Protein AF-J0LBW7-F1 (afdb_monomer_lite)

Radius of gyration: 55.44 Å; chains: 1; bounding box: 80×35×159 Å

Structure (mmCIF, N/CA/C/O backbone):
data_AF-J0LBW7-F1
#
_entry.id   AF-J0LBW7-F1
#
loop_
_atom_site.group_PDB
_atom_site.id
_atom_site.type_symbol
_atom_site.label_atom_id
_atom_site.label_alt_id
_atom_site.label_comp_id
_atom_site.label_asym_id
_atom_site.label_entity_id
_atom_site.label_seq_id
_atom_site.pdbx_PDB_ins_code
_atom_site.Cartn_x
_atom_site.Cartn_y
_atom_site.Cartn_z
_atom_site.occupancy
_atom_site.B_iso_or_equiv
_atom_site.auth_seq_id
_atom_site.auth_comp_id
_atom_site.auth_asym_id
_atom_site.auth_atom_id
_atom_site.pdbx_PDB_model_num
ATOM 1 N N . MET A 1 1 ? -15.135 -12.174 10.306 1.00 42.66 1 MET A N 1
ATOM 2 C CA . MET A 1 1 ? -14.456 -12.608 11.544 1.00 42.66 1 MET A CA 1
ATOM 3 C C . MET A 1 1 ? -14.187 -11.413 12.451 1.00 42.66 1 MET A C 1
ATOM 5 O O . MET A 1 1 ? -13.116 -10.846 12.417 1.00 42.66 1 MET A O 1
ATOM 9 N N . SER A 1 2 ? -15.126 -10.961 13.267 1.00 44.44 2 SER A N 1
ATOM 10 C CA . SER A 1 2 ? -16.541 -11.313 13.355 1.00 44.44 2 SER A CA 1
ATOM 11 C C . SER A 1 2 ? -17.147 -10.494 14.480 1.00 44.44 2 SER A C 1
ATOM 13 O O . SER A 1 2 ? -16.615 -10.490 15.581 1.00 44.44 2 SER A O 1
ATOM 15 N N . LYS A 1 3 ? -18.326 -9.946 14.218 1.00 46.59 3 LYS A N 1
ATOM 16 C CA . LYS A 1 3 ? -19.382 -9.618 15.182 1.00 46.59 3 LYS A CA 1
ATOM 17 C C . LYS A 1 3 ? -19.409 -10.552 16.412 1.00 46.59 3 LYS A C 1
ATOM 19 O O . LYS A 1 3 ? -19.459 -10.082 17.530 1.00 46.59 3 LYS A O 1
ATOM 24 N N . SER A 1 4 ? -19.141 -11.846 16.211 1.00 42.50 4 SER A N 1
ATOM 25 C CA . SER A 1 4 ? -18.936 -12.849 17.269 1.00 42.50 4 SER A CA 1
ATOM 26 C C . SER A 1 4 ? -17.836 -12.544 18.308 1.00 42.50 4 SER A C 1
ATOM 28 O O . SER A 1 4 ? -17.996 -12.956 19.452 1.00 42.50 4 SER A O 1
ATOM 30 N N . VAL A 1 5 ? -16.751 -11.837 17.974 1.00 41.19 5 VAL A N 1
ATOM 31 C CA . VAL A 1 5 ? -15.714 -11.421 18.941 1.00 41.19 5 VAL A CA 1
ATOM 32 C C . VAL A 1 5 ? -16.216 -10.240 19.772 1.00 41.19 5 VAL A C 1
ATOM 34 O O . VAL A 1 5 ? -16.041 -10.241 20.985 1.00 41.19 5 VAL A O 1
ATOM 37 N N . ALA A 1 6 ? -16.902 -9.279 19.145 1.00 46.19 6 ALA A N 1
ATOM 38 C CA . ALA A 1 6 ? -17.518 -8.148 19.839 1.00 46.19 6 ALA A CA 1
ATOM 39 C C . ALA A 1 6 ? -18.650 -8.609 20.775 1.00 46.19 6 ALA A C 1
ATOM 41 O O . ALA A 1 6 ? -18.641 -8.264 21.952 1.00 46.19 6 ALA A O 1
ATOM 42 N N . ASP A 1 7 ? -19.529 -9.495 20.299 1.00 52.03 7 ASP A N 1
ATOM 43 C CA . ASP A 1 7 ? -20.612 -10.089 21.093 1.00 52.03 7 ASP A CA 1
ATOM 44 C C . ASP A 1 7 ? -20.056 -10.926 22.262 1.00 52.03 7 ASP A C 1
ATOM 46 O O . ASP A 1 7 ? -20.625 -10.954 23.355 1.00 52.03 7 ASP A O 1
ATOM 50 N N . SER A 1 8 ? -18.914 -11.597 22.061 1.00 45.47 8 SER A N 1
ATOM 51 C CA . SER A 1 8 ? -18.244 -12.364 23.121 1.00 45.47 8 SER A CA 1
ATOM 52 C C . SER A 1 8 ? -17.610 -11.459 24.174 1.00 45.47 8 SER A C 1
ATOM 54 O O . SER A 1 8 ? -17.690 -11.773 25.359 1.00 45.47 8 SER A O 1
ATOM 56 N N . LEU A 1 9 ? -17.019 -10.333 23.769 1.00 45.56 9 LEU A N 1
ATOM 57 C CA . LEU A 1 9 ? -16.437 -9.350 24.685 1.00 45.56 9 LEU A CA 1
ATOM 58 C C . LEU A 1 9 ? -17.515 -8.595 25.473 1.00 45.56 9 LEU A C 1
ATOM 60 O O . LEU A 1 9 ? -17.355 -8.390 26.674 1.00 45.56 9 LEU A O 1
ATOM 64 N N . GLU A 1 10 ? -18.638 -8.253 24.842 1.00 55.56 10 GLU A N 1
ATOM 65 C CA . GLU A 1 10 ? -19.780 -7.618 25.510 1.00 55.56 10 GLU A CA 1
ATOM 66 C C . GLU A 1 10 ? -20.427 -8.568 26.526 1.00 55.56 10 GLU A C 1
ATOM 68 O O . GLU A 1 10 ? -20.671 -8.201 27.679 1.00 55.56 10 GLU A O 1
ATOM 73 N N . LYS A 1 11 ? -20.595 -9.840 26.149 1.00 59.62 11 LYS A N 1
ATOM 74 C CA . LYS A 1 11 ? -21.078 -10.886 27.055 1.00 59.62 11 LYS A CA 1
ATOM 75 C C . LYS A 1 11 ? -20.105 -11.150 28.206 1.00 59.62 11 LYS A C 1
ATOM 77 O O . LYS A 1 11 ? -20.539 -11.363 29.335 1.00 59.62 11 LYS A O 1
ATOM 82 N N . PHE A 1 12 ? -18.799 -11.117 27.946 1.00 45.22 12 PHE A N 1
ATOM 83 C CA . PHE A 1 12 ? -17.768 -11.294 28.969 1.00 45.22 12 PHE A CA 1
ATOM 84 C C . PHE A 1 12 ? -17.735 -10.123 29.960 1.00 45.22 12 PHE A C 1
ATOM 86 O O . PHE A 1 12 ? -17.705 -10.347 31.168 1.00 45.22 12 PHE A O 1
ATOM 93 N N . SER A 1 13 ? -17.836 -8.887 29.466 1.00 50.09 13 SER A N 1
ATOM 94 C CA . SER A 1 13 ? -17.912 -7.677 30.293 1.00 50.09 13 SER A CA 1
ATOM 95 C C . SER A 1 13 ? -19.144 -7.682 31.205 1.00 50.09 13 SER A C 1
ATOM 97 O O . SER A 1 13 ? -19.029 -7.488 32.418 1.00 50.09 13 SER A O 1
ATOM 99 N N . LYS A 1 14 ? -20.315 -8.023 30.650 1.00 66.81 14 LYS A N 1
ATOM 100 C CA . LYS A 1 14 ? -21.562 -8.154 31.415 1.00 66.81 14 LYS A CA 1
ATOM 101 C C . LYS A 1 14 ? -21.455 -9.216 32.513 1.00 66.81 14 LYS A C 1
ATOM 103 O O . LYS A 1 14 ? -21.818 -8.962 33.656 1.00 66.81 14 LYS A O 1
ATOM 108 N N . ASN A 1 15 ? -20.852 -10.364 32.203 1.00 55.69 15 ASN A N 1
ATOM 109 C CA . ASN A 1 15 ? -20.654 -11.436 33.178 1.00 55.69 15 ASN A CA 1
ATOM 110 C C . ASN A 1 15 ? -19.721 -11.040 34.335 1.00 55.69 15 ASN A C 1
ATOM 112 O O . ASN A 1 15 ? -19.946 -11.474 35.466 1.00 55.69 15 ASN A O 1
ATOM 116 N N . ILE A 1 16 ? -18.684 -10.236 34.078 1.00 54.78 16 ILE A N 1
ATOM 117 C CA . ILE A 1 16 ? -17.785 -9.739 35.132 1.00 54.78 16 ILE A CA 1
ATOM 118 C C . ILE A 1 16 ? -18.521 -8.748 36.039 1.00 54.78 16 ILE A C 1
ATOM 120 O O . ILE A 1 16 ? -18.426 -8.859 37.261 1.00 54.78 16 ILE A O 1
ATOM 124 N N . SER A 1 17 ? -19.290 -7.822 35.462 1.00 54.97 17 SER A N 1
ATOM 125 C CA . SER A 1 17 ? -20.080 -6.848 36.227 1.00 54.97 17 SER A CA 1
ATOM 126 C C . SER A 1 17 ? -21.119 -7.534 37.122 1.00 54.97 17 SER A C 1
ATOM 128 O O . SER A 1 17 ? -21.155 -7.296 38.331 1.00 54.97 17 SER A O 1
ATOM 130 N N . ASP A 1 18 ? -21.871 -8.484 36.563 1.00 61.22 18 ASP A N 1
ATOM 131 C CA . ASP A 1 18 ? -22.879 -9.251 37.300 1.00 61.22 18 ASP A CA 1
ATOM 132 C C . ASP A 1 18 ? -22.255 -10.097 38.424 1.00 61.22 18 ASP A C 1
ATOM 134 O O . ASP A 1 18 ? -22.850 -10.264 39.493 1.00 61.22 18 ASP A O 1
ATOM 138 N N . SER A 1 19 ? -21.046 -10.627 38.206 1.00 51.00 19 SER A N 1
ATOM 139 C CA . SER A 1 19 ? -20.328 -11.431 39.203 1.00 51.00 19 SER A CA 1
ATOM 140 C C . SER A 1 19 ? -19.790 -10.583 40.354 1.00 51.00 19 SER A C 1
ATOM 142 O O . SER A 1 19 ? -19.913 -10.986 41.511 1.00 51.00 19 SER A O 1
ATOM 144 N N . ASN A 1 20 ? -19.250 -9.397 40.066 1.00 48.16 20 ASN A N 1
ATOM 145 C CA . ASN A 1 20 ? -18.734 -8.490 41.092 1.00 48.16 20 ASN A CA 1
ATOM 146 C C . ASN A 1 20 ? -19.859 -7.915 41.963 1.00 48.16 20 ASN A C 1
ATOM 148 O O . ASN A 1 20 ? -19.729 -7.897 43.187 1.00 48.16 20 ASN A O 1
ATOM 152 N N . ASN A 1 21 ? -20.991 -7.540 41.359 1.00 57.47 21 ASN A N 1
ATOM 153 C CA . ASN A 1 21 ? -22.161 -7.062 42.101 1.00 57.47 21 ASN A CA 1
ATOM 154 C C . ASN A 1 21 ? -22.746 -8.156 43.005 1.00 57.47 21 ASN A C 1
ATOM 156 O O . ASN A 1 21 ? -23.036 -7.906 44.174 1.00 57.47 21 ASN A O 1
ATOM 160 N N . LYS A 1 22 ? -22.832 -9.400 42.513 1.00 61.09 22 LYS A N 1
ATOM 161 C CA . LYS A 1 22 ? -23.237 -10.547 43.341 1.00 61.09 22 LYS A CA 1
ATOM 162 C C . LYS A 1 22 ? -22.271 -10.809 44.493 1.00 61.09 22 LYS A C 1
ATOM 164 O O . LYS A 1 22 ? -22.721 -11.158 45.580 1.00 61.09 22 LYS A O 1
ATOM 169 N N . LEU A 1 23 ? -20.962 -10.660 44.282 1.00 51.97 23 LEU A N 1
ATOM 170 C CA . LEU A 1 23 ? -19.965 -10.885 45.329 1.00 51.97 23 LEU A CA 1
ATOM 171 C C . LEU A 1 23 ? -20.086 -9.846 46.455 1.00 51.97 23 LEU A C 1
ATOM 173 O O . LEU A 1 23 ? -20.119 -10.231 47.622 1.00 51.97 23 LEU A O 1
ATOM 177 N N . ALA A 1 24 ? -20.219 -8.561 46.114 1.00 53.09 24 ALA A N 1
ATOM 178 C CA . ALA A 1 24 ? -20.406 -7.486 47.089 1.00 53.09 24 ALA A CA 1
ATOM 179 C C . ALA A 1 24 ? -21.694 -7.681 47.909 1.00 53.09 24 ALA A C 1
ATOM 181 O O . ALA A 1 24 ? -21.655 -7.676 49.139 1.00 53.09 24 ALA A O 1
ATOM 182 N N . GLN A 1 25 ? -22.805 -7.985 47.231 1.00 58.97 25 GLN A N 1
ATOM 183 C CA . GLN A 1 25 ? -24.100 -8.217 47.872 1.00 58.97 25 GLN A CA 1
ATOM 184 C C . GLN A 1 25 ? -24.100 -9.477 48.759 1.00 58.97 25 GLN A C 1
ATOM 186 O O . GLN A 1 25 ? -24.752 -9.518 49.802 1.00 58.97 25 GLN A O 1
ATOM 191 N N . ASN A 1 26 ? -23.343 -10.514 48.387 1.00 56.22 26 ASN A N 1
ATOM 192 C CA . ASN A 1 26 ? -23.190 -11.723 49.200 1.00 56.22 26 ASN A CA 1
ATOM 193 C C . ASN A 1 26 ? -22.360 -11.485 50.470 1.00 56.22 26 ASN A C 1
ATOM 195 O O . ASN A 1 26 ? -22.708 -12.025 51.521 1.00 56.22 26 ASN A O 1
ATOM 199 N N . ILE A 1 27 ? -21.292 -10.684 50.395 1.00 56.41 27 ILE A N 1
ATOM 200 C CA . ILE A 1 27 ? -20.468 -10.322 51.561 1.00 56.41 27 ILE A CA 1
ATOM 201 C C . ILE A 1 27 ? -21.295 -9.490 52.553 1.00 56.41 27 ILE A C 1
ATOM 203 O O . ILE A 1 27 ? -21.297 -9.773 53.751 1.00 56.41 27 ILE A O 1
ATOM 207 N N . GLU A 1 28 ? -22.059 -8.522 52.052 1.00 59.09 28 GLU A N 1
ATOM 208 C CA . GLU A 1 28 ? -22.912 -7.647 52.860 1.00 59.09 28 GLU A CA 1
ATOM 209 C C . GLU A 1 28 ? -24.037 -8.418 53.573 1.00 59.09 28 GLU A C 1
ATOM 211 O O . GLU A 1 28 ? -24.188 -8.333 54.796 1.00 59.09 28 GLU A O 1
ATOM 216 N N . ASN A 1 29 ? -24.753 -9.277 52.840 1.00 62.53 29 ASN A N 1
ATOM 217 C CA . ASN A 1 29 ? -25.795 -10.139 53.402 1.00 62.53 29 ASN A CA 1
ATOM 218 C C . ASN A 1 29 ? -25.253 -11.133 54.442 1.00 62.53 29 ASN A C 1
ATOM 220 O O . ASN A 1 29 ? -25.961 -11.504 55.381 1.00 62.53 29 ASN A O 1
ATOM 224 N N . SER A 1 30 ? -24.008 -11.590 54.278 1.00 57.88 30 SER A N 1
ATOM 225 C CA . SER A 1 30 ? -23.370 -12.503 55.228 1.00 57.88 30 SER A CA 1
ATOM 226 C C . SER A 1 30 ? -23.026 -11.805 56.548 1.00 57.88 30 SER A C 1
ATOM 228 O O . SER A 1 30 ? -23.235 -12.389 57.611 1.00 57.88 30 SER A O 1
ATOM 230 N N . ASN A 1 31 ? -22.553 -10.556 56.505 1.00 62.53 31 ASN A N 1
ATOM 231 C CA . ASN A 1 31 ? -22.209 -9.788 57.706 1.00 62.53 31 ASN A CA 1
ATOM 232 C C . ASN A 1 31 ? -23.450 -9.379 58.516 1.00 62.53 31 ASN A C 1
ATOM 234 O O . ASN A 1 31 ? -23.441 -9.492 59.741 1.00 62.53 31 ASN A O 1
ATOM 238 N N . SER A 1 32 ? -24.539 -8.988 57.846 1.00 63.12 32 SER A N 1
ATOM 239 C CA . SER A 1 32 ? -25.816 -8.668 58.504 1.00 63.12 32 SER A CA 1
ATOM 240 C C . SER A 1 32 ? -26.394 -9.876 59.258 1.00 63.12 32 SER A C 1
ATOM 242 O O . SER A 1 32 ? -26.736 -9.765 60.436 1.00 63.12 32 SER A O 1
ATOM 244 N N . LYS A 1 33 ? -26.392 -11.066 58.641 1.00 67.88 33 LYS A N 1
ATOM 245 C CA . LYS A 1 33 ? -26.861 -12.303 59.292 1.00 67.88 33 LYS A CA 1
ATOM 246 C C . LYS A 1 33 ? -26.016 -12.711 60.501 1.00 67.88 33 LYS A C 1
ATOM 248 O O . LYS A 1 33 ? -26.557 -13.222 61.481 1.00 67.88 33 LYS A O 1
ATOM 253 N N . LEU A 1 34 ? -24.697 -12.505 60.442 1.00 66.38 34 LEU A N 1
ATOM 254 C CA . LEU A 1 34 ? -23.802 -12.781 61.571 1.00 66.38 34 LEU A CA 1
ATOM 255 C C . LEU A 1 34 ? -24.088 -11.850 62.759 1.00 66.38 34 LEU A C 1
ATOM 257 O O . LEU A 1 34 ? -24.128 -12.321 63.894 1.00 66.38 34 LEU A O 1
ATOM 261 N N . LEU A 1 35 ? -24.341 -10.563 62.503 1.00 62.91 35 LEU A N 1
ATOM 262 C CA . LEU A 1 35 ? -24.710 -9.576 63.525 1.00 62.91 35 LEU A CA 1
ATOM 263 C C . LEU A 1 35 ? -26.057 -9.895 64.186 1.00 62.91 35 LEU A C 1
ATOM 265 O O . LEU A 1 35 ? -26.144 -9.902 65.413 1.00 62.91 35 LEU A O 1
ATOM 269 N N . GLU A 1 36 ? -27.082 -10.236 63.400 1.00 64.94 36 GLU A N 1
ATOM 270 C CA . GLU A 1 36 ? -28.389 -10.645 63.935 1.00 64.94 36 GLU A CA 1
ATOM 271 C C . GLU A 1 36 ? -28.279 -11.904 64.809 1.00 64.94 36 GLU A C 1
ATOM 273 O O . GLU A 1 36 ? -28.841 -11.963 65.905 1.00 64.94 36 GLU A O 1
ATOM 278 N N . SER A 1 37 ? -27.490 -12.892 64.371 1.00 68.12 37 SER A N 1
ATOM 279 C CA . SER A 1 37 ? -27.219 -14.106 65.148 1.00 68.12 37 SER A CA 1
ATOM 280 C C . SER A 1 37 ? -26.475 -13.816 66.456 1.00 68.12 37 SER A C 1
ATOM 282 O O . SER A 1 37 ? -26.726 -14.480 67.469 1.00 68.12 37 SER A O 1
ATOM 284 N N . LEU A 1 38 ? -25.552 -12.849 66.454 1.00 67.00 38 LEU A N 1
ATOM 285 C CA . LEU A 1 38 ? -24.803 -12.450 67.645 1.00 67.00 38 LEU A CA 1
ATOM 286 C C . LEU A 1 38 ? -25.721 -11.747 68.654 1.00 67.00 38 LEU A C 1
ATOM 288 O O . LEU A 1 38 ? -25.702 -12.084 69.835 1.00 67.00 38 LEU A O 1
ATOM 292 N N . LEU A 1 39 ? -26.568 -10.829 68.183 1.00 62.97 39 LEU A N 1
ATOM 293 C CA . LEU A 1 39 ? -27.507 -10.063 69.007 1.00 62.97 39 LEU A CA 1
ATOM 294 C C . LEU A 1 39 ? -28.561 -10.978 69.642 1.00 62.97 39 LEU A C 1
ATOM 296 O O . LEU A 1 39 ? -28.833 -10.886 70.839 1.00 62.97 39 LEU A O 1
ATOM 300 N N . PHE A 1 40 ? -29.075 -11.941 68.874 1.00 67.69 40 PHE A N 1
ATOM 301 C CA . PHE A 1 40 ? -29.935 -12.997 69.402 1.00 67.69 40 PHE A CA 1
ATOM 302 C C . PHE A 1 40 ? -29.250 -13.789 70.527 1.00 67.69 40 PHE A C 1
ATOM 304 O O . PHE A 1 40 ? -29.851 -14.030 71.574 1.00 67.69 40 PHE A O 1
ATOM 311 N N . SER A 1 41 ? -27.976 -14.147 70.344 1.00 60.47 41 SER A N 1
ATOM 312 C CA . SER A 1 41 ? -27.202 -14.887 71.350 1.00 60.47 41 SER A CA 1
ATOM 313 C C . SER A 1 41 ? -26.928 -14.055 72.610 1.00 60.47 41 SER A C 1
ATOM 315 O O . SER A 1 41 ? -27.004 -14.585 73.718 1.00 60.47 41 SER A O 1
ATOM 317 N N . ILE A 1 42 ? -26.658 -12.754 72.463 1.00 61.59 42 ILE A N 1
ATOM 318 C CA . ILE A 1 42 ? -26.436 -11.827 73.584 1.00 61.59 42 ILE A CA 1
ATOM 319 C C . ILE A 1 42 ? -27.723 -11.636 74.394 1.00 61.59 42 ILE A C 1
ATOM 321 O O . ILE A 1 42 ? -27.692 -11.782 75.613 1.00 61.59 42 ILE A O 1
ATOM 325 N N . ASN A 1 43 ? -28.867 -11.426 73.738 1.00 64.00 43 ASN A N 1
ATOM 326 C CA . ASN A 1 43 ? -30.160 -11.297 74.421 1.00 64.00 43 ASN A CA 1
ATOM 327 C C . ASN A 1 43 ? -30.574 -12.594 75.135 1.00 64.00 43 ASN A C 1
ATOM 329 O O . ASN A 1 43 ? -31.093 -12.565 76.255 1.00 64.00 43 ASN A O 1
ATOM 333 N N . ALA A 1 44 ? -30.308 -13.751 74.523 1.00 63.59 44 ALA A N 1
ATOM 334 C CA . ALA A 1 44 ? -30.508 -15.046 75.172 1.00 63.59 44 ALA A CA 1
ATOM 335 C C . ALA A 1 44 ? -29.620 -15.206 76.423 1.00 63.59 44 ALA A C 1
ATOM 337 O O . ALA A 1 44 ? -30.044 -15.787 77.420 1.00 63.59 44 ALA A O 1
ATOM 338 N N . PHE A 1 45 ? -28.402 -14.660 76.405 1.00 59.66 45 PHE A N 1
ATOM 339 C CA . PHE A 1 45 ? -27.511 -14.671 77.563 1.00 59.66 45 PHE A CA 1
ATOM 340 C C . PHE A 1 45 ? -27.961 -13.696 78.664 1.00 59.66 45 PHE A C 1
ATOM 342 O O . PHE A 1 45 ? -27.954 -14.063 79.839 1.00 59.66 45 PHE A O 1
ATOM 349 N N . ALA A 1 46 ? -28.411 -12.490 78.302 1.00 59.31 46 ALA A N 1
ATOM 350 C CA . ALA A 1 46 ? -28.928 -11.490 79.240 1.00 59.31 46 ALA A CA 1
ATOM 351 C C . ALA A 1 46 ? -30.173 -11.996 79.993 1.00 59.31 46 ALA A C 1
ATOM 353 O O . ALA A 1 46 ? -30.207 -11.979 81.222 1.00 59.31 46 ALA A O 1
ATOM 354 N N . THR A 1 47 ? -31.143 -12.563 79.270 1.00 65.50 47 THR A N 1
ATOM 355 C CA . THR A 1 47 ? -32.341 -13.188 79.869 1.00 65.50 47 THR A CA 1
ATOM 356 C C . THR A 1 47 ? -31.992 -14.368 80.780 1.00 65.50 47 THR A C 1
ATOM 358 O O . THR A 1 47 ? -32.598 -14.554 81.838 1.00 65.50 47 THR A O 1
ATOM 361 N N . HIS A 1 48 ? -30.976 -15.160 80.421 1.00 62.47 48 HIS A N 1
ATOM 362 C CA . HIS A 1 48 ? -30.497 -16.230 81.290 1.00 62.47 48 HIS A CA 1
ATOM 363 C C . HIS A 1 48 ? -29.884 -15.693 82.591 1.00 62.47 48 HIS A C 1
ATOM 365 O O . HIS A 1 48 ? -30.094 -16.278 83.653 1.00 62.47 48 HIS A O 1
ATOM 371 N N . LEU A 1 49 ? -29.172 -14.566 82.535 1.00 59.78 49 LEU A N 1
ATOM 372 C CA . LEU A 1 49 ? -28.597 -13.926 83.716 1.00 59.78 49 LEU A CA 1
ATOM 373 C C . LEU A 1 49 ? -29.640 -13.299 84.636 1.00 59.78 49 LEU A C 1
ATOM 375 O O . LEU A 1 49 ? -29.491 -13.421 85.847 1.00 59.78 49 LEU A O 1
ATOM 379 N N . GLU A 1 50 ? -30.703 -12.698 84.102 1.00 63.53 50 GLU A N 1
ATOM 380 C CA . GLU A 1 50 ? -31.843 -12.246 84.914 1.00 63.53 50 GLU A CA 1
ATOM 381 C C . GLU A 1 50 ? -32.491 -13.423 85.656 1.00 63.53 50 GLU A C 1
ATOM 383 O O . GLU A 1 50 ? -32.749 -13.344 86.856 1.00 63.53 50 GLU A O 1
ATOM 388 N N . SER A 1 51 ? -32.653 -14.565 84.978 1.00 67.12 51 SER A N 1
ATOM 389 C CA . SER A 1 51 ? -33.147 -15.793 85.611 1.00 67.12 51 SER A CA 1
ATOM 390 C C . SER A 1 51 ? -32.204 -16.322 86.699 1.00 67.12 51 SER A C 1
ATOM 392 O O . SER A 1 51 ? -32.662 -16.851 87.715 1.00 67.12 51 SER A O 1
ATOM 394 N N . ILE A 1 52 ? -30.887 -16.209 86.508 1.00 58.59 52 ILE A N 1
ATOM 395 C CA . ILE A 1 52 ? -29.903 -16.581 87.533 1.00 58.59 52 ILE A CA 1
ATOM 396 C C . ILE A 1 52 ? -29.973 -15.615 88.720 1.00 58.59 52 ILE A C 1
ATOM 398 O O . ILE A 1 52 ? -29.941 -16.077 89.857 1.00 58.59 52 ILE A O 1
ATOM 402 N N . ASP A 1 53 ? -30.114 -14.312 88.481 1.00 60.00 53 ASP A N 1
ATOM 403 C CA . ASP A 1 53 ? -30.245 -13.287 89.522 1.00 60.00 53 ASP A CA 1
ATOM 404 C C . ASP A 1 53 ? -31.458 -13.550 90.422 1.00 60.00 53 ASP A C 1
ATOM 406 O O . ASP A 1 53 ? -31.343 -13.557 91.649 1.00 60.00 53 ASP A O 1
ATOM 410 N N . GLU A 1 54 ? -32.602 -13.875 89.816 1.00 67.81 54 GLU A N 1
ATOM 411 C CA . GLU A 1 54 ? -33.825 -14.229 90.536 1.00 67.81 54 GLU A CA 1
ATOM 412 C C . GLU A 1 54 ? -33.628 -15.486 91.397 1.00 67.81 54 GLU A C 1
ATOM 414 O O . GLU A 1 54 ? -33.947 -15.482 92.589 1.00 67.81 54 GLU A O 1
ATOM 419 N N . LYS A 1 55 ? -32.996 -16.529 90.838 1.00 64.38 55 LYS A N 1
ATOM 420 C CA . LYS A 1 55 ? -32.679 -17.774 91.561 1.00 64.38 55 LYS A CA 1
ATOM 421 C C . LYS A 1 55 ? -31.673 -17.571 92.689 1.00 64.38 55 LYS A C 1
ATOM 423 O O . LYS A 1 55 ? -31.818 -18.183 93.744 1.00 64.38 55 LYS A O 1
ATOM 428 N N . VAL A 1 56 ? -30.657 -16.729 92.498 1.00 61.22 56 VAL A N 1
ATOM 429 C CA . VAL A 1 56 ? -29.685 -16.377 93.546 1.00 61.22 56 VAL A CA 1
ATOM 430 C C . VAL A 1 56 ? -30.382 -15.602 94.662 1.00 61.22 56 VAL A C 1
ATOM 432 O O . VAL A 1 56 ? -30.145 -15.883 95.836 1.00 61.22 56 VAL A O 1
ATOM 435 N N . SER A 1 57 ? -31.288 -14.686 94.317 1.00 64.75 57 SER A N 1
ATOM 436 C CA . SER A 1 57 ? -32.085 -13.925 95.282 1.00 64.75 57 SER A CA 1
ATOM 437 C C . SER A 1 57 ? -33.029 -14.829 96.086 1.00 64.75 57 SER A C 1
ATOM 439 O O . SER A 1 57 ? -33.146 -14.697 97.307 1.00 64.75 57 SER A O 1
ATOM 441 N N . GLU A 1 58 ? -33.669 -15.799 95.432 1.00 67.69 58 GLU A N 1
ATOM 442 C CA . GLU A 1 58 ? -34.524 -16.796 96.080 1.00 67.69 58 GLU A CA 1
ATOM 443 C C . GLU A 1 58 ? -33.716 -17.745 96.975 1.00 67.69 58 GLU A C 1
ATOM 445 O O . GLU A 1 58 ? -34.076 -17.963 98.134 1.00 67.69 58 GLU A O 1
ATOM 450 N N . PHE A 1 59 ? -32.566 -18.225 96.497 1.00 61.69 59 PHE A N 1
ATOM 451 C CA . PHE A 1 59 ? -31.648 -19.037 97.290 1.00 61.69 59 PHE A CA 1
ATOM 452 C C . PHE A 1 59 ? -31.123 -18.273 98.512 1.00 61.69 59 PHE A C 1
ATOM 454 O O . PHE A 1 59 ? -31.103 -18.822 99.611 1.00 61.69 59 PHE A O 1
ATOM 461 N N . ALA A 1 60 ? -30.773 -16.991 98.371 1.00 62.88 60 ALA A N 1
ATOM 462 C CA . ALA A 1 60 ? -30.355 -16.144 99.487 1.00 62.88 60 ALA A CA 1
ATOM 463 C C . ALA A 1 60 ? -31.464 -16.000 100.542 1.00 62.88 60 ALA A C 1
ATOM 465 O O . ALA A 1 60 ? -31.197 -16.134 101.738 1.00 62.88 60 ALA A O 1
ATOM 466 N N . LYS A 1 61 ? -32.722 -15.812 100.117 1.00 71.00 61 LYS A N 1
ATOM 467 C CA . LYS A 1 61 ? -33.886 -15.806 101.023 1.00 71.00 61 LYS A CA 1
ATOM 468 C C . LYS A 1 61 ? -34.057 -17.151 101.729 1.00 71.00 61 LYS A C 1
ATOM 470 O O . LYS A 1 61 ? -34.261 -17.171 102.941 1.00 71.00 61 LYS A O 1
ATOM 475 N N . MET A 1 62 ? -33.932 -18.265 101.004 1.00 70.19 62 MET A N 1
ATOM 476 C CA . MET A 1 62 ? -34.014 -19.612 101.580 1.00 70.19 62 MET A CA 1
ATOM 477 C C . MET A 1 62 ? -32.913 -19.862 102.615 1.00 70.19 62 MET A C 1
ATOM 479 O O . MET A 1 62 ? -33.193 -20.394 103.687 1.00 70.19 62 MET A O 1
ATOM 483 N N . VAL A 1 63 ? -31.673 -19.467 102.319 1.00 64.19 63 VAL A N 1
ATOM 484 C CA . VAL A 1 63 ? -30.528 -19.612 103.227 1.00 64.19 63 VAL A CA 1
ATOM 485 C C . VAL A 1 63 ? -30.713 -18.748 104.474 1.00 64.19 63 VAL A C 1
ATOM 487 O O . VAL A 1 63 ? -30.534 -19.260 105.578 1.00 64.19 63 VAL A O 1
ATOM 490 N N . MET A 1 64 ? -31.141 -17.487 104.328 1.00 66.56 64 MET A N 1
ATOM 491 C CA . MET A 1 64 ? -31.441 -16.612 105.469 1.00 66.56 64 MET A CA 1
ATOM 492 C C . MET A 1 64 ? -32.565 -17.179 106.340 1.00 66.56 64 MET A C 1
ATOM 494 O O . MET A 1 64 ? -32.415 -17.260 107.558 1.00 66.56 64 MET A O 1
ATOM 498 N N . GLN A 1 65 ? -33.653 -17.655 105.730 1.00 69.25 65 GLN A N 1
ATOM 499 C CA . GLN A 1 65 ? -34.750 -18.280 106.466 1.00 69.25 65 GLN A CA 1
ATOM 500 C C . GLN A 1 65 ? -34.278 -19.533 107.215 1.00 69.25 65 GLN A C 1
ATOM 502 O O . GLN A 1 65 ? -34.591 -19.717 108.389 1.00 69.25 65 GLN A O 1
ATOM 507 N N . LYS A 1 66 ? -33.456 -20.370 106.573 1.00 68.69 66 LYS A N 1
ATOM 508 C CA . LYS A 1 66 ? -32.925 -21.586 107.195 1.00 68.69 66 LYS A CA 1
ATOM 509 C C . LYS A 1 66 ? -31.942 -21.290 108.332 1.00 68.69 66 LYS A C 1
ATOM 511 O O . LYS A 1 66 ? -31.919 -22.034 109.311 1.00 68.69 66 LYS A O 1
ATOM 516 N N . ALA A 1 67 ? -31.152 -20.221 108.223 1.00 63.34 67 ALA A N 1
ATOM 517 C CA . ALA A 1 67 ? -30.247 -19.760 109.275 1.00 63.34 67 ALA A CA 1
ATOM 518 C C . ALA A 1 67 ? -31.015 -19.324 110.533 1.00 63.34 67 ALA A C 1
ATOM 520 O O . ALA A 1 67 ? -30.648 -19.715 111.645 1.00 63.34 67 ALA A O 1
ATOM 521 N N . ILE A 1 68 ? -32.118 -18.588 110.334 1.00 67.75 68 ILE A N 1
ATOM 522 C CA . ILE A 1 68 ? -33.058 -18.182 111.388 1.00 67.75 68 ILE A CA 1
ATOM 523 C C . ILE A 1 68 ? -33.673 -19.420 112.054 1.00 67.75 68 ILE A C 1
ATOM 525 O O . ILE A 1 68 ? -33.625 -19.546 113.280 1.00 67.75 68 ILE A O 1
ATOM 529 N N . ASP A 1 69 ? -34.184 -20.365 111.258 1.00 67.69 69 ASP A N 1
ATOM 530 C CA . ASP A 1 69 ? -34.826 -21.590 111.757 1.00 67.69 69 ASP A CA 1
ATOM 531 C C . ASP A 1 69 ? -33.869 -22.454 112.600 1.00 67.69 69 ASP A C 1
ATOM 533 O O . ASP A 1 69 ? -34.277 -23.079 113.580 1.00 67.69 69 ASP A O 1
ATOM 537 N N . LEU A 1 70 ? -32.581 -22.481 112.237 1.00 69.69 70 LEU A N 1
ATOM 538 C CA . LEU A 1 70 ? -31.536 -23.239 112.930 1.00 69.69 70 LEU A CA 1
ATOM 539 C C . LEU A 1 70 ? -30.868 -22.460 114.082 1.00 69.69 70 LEU A C 1
ATOM 541 O O . LEU A 1 70 ? -29.961 -22.998 114.719 1.00 69.69 70 LEU A O 1
ATOM 545 N N . LYS A 1 71 ? -31.312 -21.224 114.377 1.00 66.69 71 LYS A N 1
ATOM 546 C CA . LYS A 1 71 ? -30.740 -20.316 115.396 1.00 66.69 71 LYS A CA 1
ATOM 547 C C . LYS A 1 71 ? -29.221 -20.177 115.296 1.00 66.69 71 LYS A C 1
ATOM 549 O O . LYS A 1 71 ? -28.524 -20.137 116.316 1.00 66.69 71 LYS A O 1
ATOM 554 N N . ILE A 1 72 ? -28.684 -20.175 114.080 1.00 64.00 72 ILE A N 1
ATOM 555 C CA . ILE A 1 72 ? -27.236 -20.205 113.936 1.00 64.00 72 ILE A CA 1
ATOM 556 C C . ILE A 1 72 ? -26.669 -18.840 114.320 1.00 64.00 72 ILE A C 1
ATOM 558 O O . ILE A 1 72 ? -27.160 -17.808 113.877 1.00 64.00 72 ILE A O 1
ATOM 562 N N . ASN A 1 73 ? -25.655 -18.841 115.187 1.00 63.72 73 ASN A N 1
ATOM 563 C CA . ASN A 1 73 ? -24.986 -17.621 115.611 1.00 63.72 73 ASN A CA 1
ATOM 564 C C . ASN A 1 73 ? -24.290 -16.985 114.400 1.00 63.72 73 ASN A C 1
ATOM 566 O O . ASN A 1 73 ? -23.344 -17.565 113.863 1.00 63.72 73 ASN A O 1
ATOM 570 N N . GLU A 1 74 ? -24.738 -15.791 114.011 1.00 61.12 74 GLU A N 1
ATOM 571 C CA . GLU A 1 74 ? -24.195 -14.991 112.902 1.00 61.12 74 GLU A CA 1
ATOM 572 C C . GLU A 1 74 ? -22.679 -14.751 113.033 1.00 61.12 74 GLU A C 1
ATOM 574 O O . GLU A 1 74 ? -21.996 -14.520 112.041 1.00 61.12 74 GLU A O 1
ATOM 579 N N . ASN A 1 75 ? -22.121 -14.893 114.241 1.00 58.22 75 ASN A N 1
ATOM 580 C CA . ASN A 1 75 ? -20.690 -14.762 114.524 1.00 58.22 75 ASN A CA 1
ATOM 581 C C . ASN A 1 75 ? -19.873 -16.057 114.319 1.00 58.22 75 ASN A C 1
ATOM 583 O O . ASN A 1 75 ? -18.694 -16.101 114.666 1.00 58.22 75 ASN A O 1
ATOM 587 N N . SER A 1 76 ? -20.472 -17.132 113.796 1.00 70.31 76 SER A N 1
ATOM 588 C CA . SER A 1 76 ? -19.746 -18.353 113.427 1.00 70.31 76 SER A CA 1
ATOM 589 C C . SER A 1 76 ? -18.854 -18.111 112.205 1.00 70.31 76 SER A C 1
ATOM 591 O O . SER A 1 76 ? -19.320 -17.641 111.169 1.00 70.31 76 SER A O 1
ATOM 593 N N . GLU A 1 77 ? -17.585 -18.512 112.293 1.00 70.69 77 GLU A N 1
ATOM 594 C CA . GLU A 1 77 ? -16.594 -18.387 111.212 1.00 70.69 77 GLU A CA 1
ATOM 595 C C . GLU A 1 77 ? -17.068 -19.020 109.886 1.00 70.69 77 GLU A C 1
ATOM 597 O O . GLU A 1 77 ? -16.825 -18.481 108.808 1.00 70.69 77 GLU A O 1
ATOM 602 N N . TYR A 1 78 ? -17.829 -20.118 109.955 1.00 67.75 78 TYR A N 1
ATOM 603 C CA . TYR A 1 78 ? -18.391 -20.791 108.779 1.00 67.75 78 TYR A CA 1
ATOM 604 C C . TYR A 1 78 ? -19.510 -19.978 108.106 1.00 67.75 78 TYR A C 1
ATOM 606 O O . TYR A 1 78 ? -19.578 -19.921 106.879 1.00 67.75 78 TYR A O 1
ATOM 614 N N . TRP A 1 79 ? -20.351 -19.302 108.895 1.00 68.06 79 TRP A N 1
ATOM 615 C CA . TRP A 1 79 ? -21.399 -18.416 108.377 1.00 68.06 79 TRP A CA 1
ATOM 616 C C . TRP A 1 79 ? -20.836 -17.149 107.764 1.00 68.06 79 TRP A C 1
ATOM 618 O O . TRP A 1 79 ? -21.255 -16.769 106.676 1.00 68.06 79 TRP A O 1
ATOM 628 N N . GLN A 1 80 ? -19.835 -16.552 108.405 1.00 69.44 80 GLN A N 1
ATOM 629 C CA . GLN A 1 80 ? -19.125 -15.396 107.860 1.00 69.44 80 GLN A CA 1
ATOM 630 C C . GLN A 1 80 ? -18.439 -15.736 106.529 1.00 69.44 80 GLN A C 1
ATOM 632 O O . GLN A 1 80 ? -18.503 -14.953 105.581 1.00 69.44 80 GLN A O 1
ATOM 637 N N . LYS A 1 81 ? -17.861 -16.941 106.408 1.00 74.88 81 LYS A N 1
ATOM 638 C CA . LYS A 1 81 ? -17.265 -17.411 105.153 1.00 74.88 81 LYS A CA 1
ATOM 639 C C . LYS A 1 81 ? -18.304 -17.557 104.038 1.00 74.88 81 LYS A C 1
ATOM 641 O O . LYS A 1 81 ? -18.118 -16.952 102.984 1.00 74.88 81 LYS A O 1
ATOM 646 N N . ILE A 1 82 ? -19.398 -18.288 104.281 1.00 68.56 82 ILE A N 1
ATOM 647 C CA . ILE A 1 82 ? -20.490 -18.459 103.304 1.00 68.56 82 ILE A CA 1
ATOM 648 C C . ILE A 1 82 ? -21.061 -17.101 102.893 1.00 68.56 82 ILE A C 1
ATOM 650 O O . ILE A 1 82 ? -21.230 -16.846 101.705 1.00 68.56 82 ILE A O 1
ATOM 654 N N . PHE A 1 83 ? -21.312 -16.212 103.854 1.00 67.94 83 PHE A N 1
ATOM 655 C CA . PHE A 1 83 ? -21.864 -14.894 103.570 1.00 67.94 83 PHE A CA 1
ATOM 656 C C . PHE A 1 83 ? -20.908 -14.049 102.717 1.00 67.94 83 PHE A C 1
ATOM 658 O O . PHE A 1 83 ? -21.332 -13.479 101.717 1.00 67.94 83 PHE A O 1
ATOM 665 N N . SER A 1 84 ? -19.604 -14.046 103.021 1.00 71.31 84 SER A N 1
ATOM 666 C CA . SER A 1 84 ? -18.612 -13.331 102.204 1.00 71.31 84 SER A CA 1
ATOM 667 C C . SER A 1 84 ? -18.439 -13.923 100.798 1.00 71.31 84 SER A C 1
ATOM 669 O O . SER A 1 84 ? -18.240 -13.180 99.838 1.00 71.31 84 SER 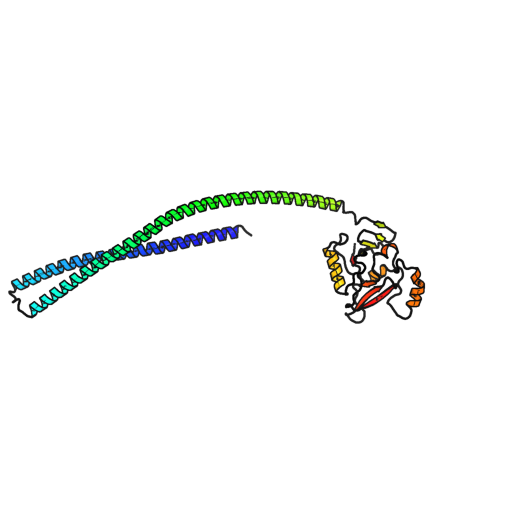A O 1
ATOM 671 N N . GLU A 1 85 ? -18.542 -15.249 100.643 1.00 69.94 85 GLU A N 1
ATOM 672 C CA . GLU A 1 85 ? -18.526 -15.903 99.331 1.00 69.94 85 GLU A CA 1
ATOM 673 C C . GLU A 1 85 ? -19.781 -15.532 98.531 1.00 69.94 85 GLU A C 1
ATOM 675 O O . GLU A 1 85 ? -19.671 -15.201 97.352 1.00 69.94 85 GLU A O 1
ATOM 680 N N . MET A 1 86 ? -20.953 -15.483 99.173 1.00 64.50 86 MET A N 1
ATOM 681 C CA . MET A 1 86 ? -22.196 -15.019 98.548 1.00 64.50 86 MET A CA 1
ATOM 682 C C . MET A 1 86 ? -22.126 -13.538 98.152 1.00 64.50 86 MET A C 1
ATOM 684 O O . MET A 1 86 ? -22.525 -13.194 97.042 1.00 64.50 86 MET A O 1
ATOM 688 N N . GLU A 1 87 ? -21.571 -12.665 98.998 1.00 65.75 87 GLU A N 1
ATOM 689 C CA . GLU A 1 87 ? -21.352 -11.253 98.659 1.00 65.75 87 GLU A CA 1
ATOM 690 C C . GLU A 1 87 ? -20.364 -11.079 97.500 1.00 65.75 87 GLU A C 1
ATOM 692 O O . GLU A 1 87 ? -20.572 -10.229 96.633 1.00 65.75 87 GLU A O 1
ATOM 697 N N . ASN A 1 88 ? -19.294 -11.878 97.455 1.00 69.12 88 ASN A N 1
ATOM 698 C CA . ASN A 1 88 ? -18.337 -11.854 96.351 1.00 69.12 88 ASN A CA 1
ATOM 699 C C . ASN A 1 88 ? -18.971 -12.336 95.043 1.00 69.12 88 ASN A C 1
ATOM 701 O O . ASN A 1 88 ? -18.775 -11.702 94.007 1.00 69.12 88 ASN A O 1
ATOM 705 N N . ILE A 1 89 ? -19.770 -13.405 95.089 1.00 64.06 89 ILE A N 1
ATOM 706 C CA . ILE A 1 89 ? -20.526 -13.897 93.932 1.00 64.06 89 ILE A CA 1
ATOM 707 C C . ILE A 1 89 ? -21.514 -12.826 93.454 1.00 64.06 89 ILE A C 1
ATOM 709 O O . ILE A 1 89 ? -21.552 -12.527 92.263 1.00 64.06 89 ILE A O 1
ATOM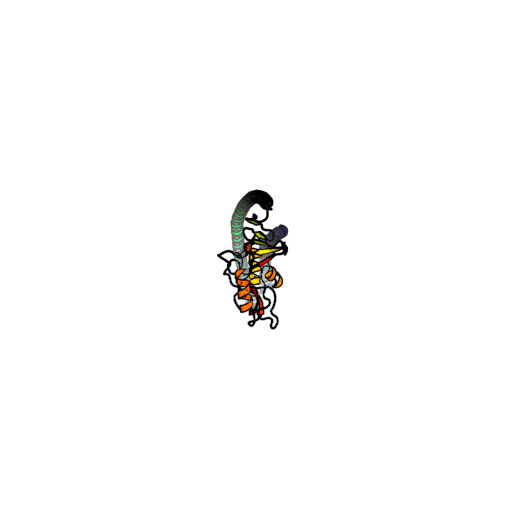 713 N N . ALA A 1 90 ? -22.253 -12.185 94.362 1.00 60.78 90 ALA A N 1
ATOM 714 C CA . ALA A 1 90 ? -23.174 -11.102 94.020 1.00 60.78 90 ALA A CA 1
ATOM 715 C C . ALA A 1 90 ? -22.454 -9.902 93.378 1.00 60.78 90 ALA A C 1
ATOM 717 O O . ALA A 1 90 ? -22.924 -9.360 92.377 1.00 60.78 90 ALA A O 1
ATOM 718 N N . LYS A 1 91 ? -21.278 -9.516 93.896 1.00 68.62 91 LYS A N 1
ATOM 719 C CA . LYS A 1 91 ? -20.437 -8.465 93.297 1.00 68.62 91 LYS A CA 1
ATOM 720 C C . LYS A 1 91 ? -19.951 -8.837 91.900 1.00 68.62 91 LYS A C 1
ATOM 722 O O . LYS A 1 91 ? -19.951 -7.977 91.020 1.00 68.62 91 LYS A O 1
ATOM 727 N N . GLU A 1 92 ? -19.546 -10.088 91.686 1.00 63.19 92 GLU A N 1
ATOM 728 C CA . GLU A 1 92 ? -19.116 -10.555 90.367 1.00 63.19 92 GLU A CA 1
ATOM 729 C C . GLU A 1 92 ? -20.289 -10.552 89.380 1.00 63.19 92 GLU A C 1
ATOM 731 O O . GLU A 1 92 ? -20.142 -10.038 88.274 1.00 63.19 92 GLU A O 1
ATOM 736 N N . PHE A 1 93 ? -21.480 -11.003 89.787 1.00 61.56 93 PHE A N 1
ATOM 737 C CA . PHE A 1 93 ? -22.690 -10.913 88.960 1.00 61.56 93 PHE A CA 1
ATOM 738 C C . PHE A 1 93 ? -23.026 -9.474 88.569 1.00 61.56 93 PHE A C 1
ATOM 740 O O . PHE A 1 93 ? -23.270 -9.194 87.396 1.00 61.56 93 PHE A O 1
ATOM 747 N N . GLU A 1 94 ? -22.975 -8.545 89.520 1.00 62.00 94 GLU A N 1
ATOM 748 C CA . GLU A 1 94 ? -23.221 -7.128 89.255 1.00 62.00 94 GLU A CA 1
ATOM 749 C C . GLU A 1 94 ? -22.182 -6.537 88.283 1.00 62.00 94 GLU A C 1
ATOM 751 O O . GLU A 1 94 ? -22.499 -5.717 87.418 1.00 62.00 94 GLU A O 1
ATOM 756 N N . ASN A 1 95 ? -20.929 -6.990 88.369 1.00 62.88 95 ASN A N 1
ATOM 757 C CA . ASN A 1 95 ? -19.876 -6.608 87.434 1.00 62.88 95 ASN A CA 1
ATOM 758 C C . ASN A 1 95 ? -20.122 -7.177 86.025 1.00 62.88 95 ASN A C 1
ATOM 760 O O . ASN A 1 95 ? -19.940 -6.474 85.028 1.00 62.88 95 ASN A O 1
ATOM 764 N N . GLN A 1 96 ? -20.590 -8.424 85.926 1.00 61.84 96 GLN A N 1
ATOM 765 C CA . GLN A 1 96 ? -20.962 -9.039 84.650 1.00 61.84 96 GLN A CA 1
ATOM 766 C C . GLN A 1 96 ? -22.166 -8.332 84.008 1.00 61.84 96 GLN A C 1
ATOM 768 O O . GLN A 1 96 ? -22.118 -8.045 82.812 1.00 61.84 96 GLN A O 1
ATOM 773 N N . LYS A 1 97 ? -23.183 -7.927 84.786 1.00 61.94 97 LYS A N 1
ATOM 774 C CA . LYS A 1 97 ? -24.301 -7.098 84.288 1.00 61.94 97 LYS A CA 1
ATOM 775 C C . LYS A 1 97 ? -23.805 -5.789 83.669 1.00 61.94 97 LYS A C 1
ATOM 777 O O . LYS A 1 97 ? -24.173 -5.452 82.547 1.00 61.94 97 LYS A O 1
ATOM 782 N N . LYS A 1 98 ? -22.892 -5.081 84.345 1.00 69.06 98 LYS A N 1
ATOM 783 C CA . LYS A 1 98 ? -22.289 -3.842 83.813 1.00 69.06 98 LYS A CA 1
ATOM 784 C C . LYS A 1 98 ? -21.523 -4.068 82.509 1.00 69.06 98 LYS A C 1
ATOM 786 O O . LYS A 1 98 ? -21.559 -3.214 81.624 1.00 69.06 98 LYS A O 1
ATOM 791 N N . ARG A 1 99 ? -20.824 -5.202 82.376 1.00 64.00 99 ARG A N 1
ATOM 792 C CA . ARG A 1 99 ? -20.121 -5.566 81.135 1.00 64.00 99 ARG A CA 1
ATOM 793 C C . ARG A 1 99 ? -21.092 -5.824 79.987 1.00 64.00 99 ARG A C 1
ATOM 795 O O . ARG A 1 99 ? -20.802 -5.389 78.879 1.00 64.00 99 ARG A O 1
ATOM 802 N N . ILE A 1 100 ? -22.227 -6.464 80.253 1.00 61.38 100 ILE A N 1
ATOM 803 C CA . ILE A 1 100 ? -23.262 -6.723 79.243 1.00 61.38 100 ILE A CA 1
ATOM 804 C C . ILE A 1 100 ? -23.897 -5.426 78.765 1.00 61.38 100 ILE A C 1
ATOM 806 O O . ILE A 1 100 ? -23.885 -5.184 77.566 1.00 61.38 100 ILE A O 1
ATOM 810 N N . ILE A 1 101 ? -24.295 -4.535 79.676 1.00 64.94 101 ILE A N 1
ATOM 811 C CA . ILE A 1 101 ? -24.836 -3.213 79.313 1.00 64.94 101 ILE A CA 1
ATOM 812 C C . ILE A 1 101 ? -23.842 -2.432 78.437 1.00 64.94 101 ILE A C 1
ATOM 814 O O . ILE A 1 101 ? -24.215 -1.775 77.465 1.00 64.94 101 ILE A O 1
ATOM 818 N N . LYS A 1 102 ? -22.540 -2.515 78.748 1.00 66.25 102 LYS A N 1
ATOM 819 C CA . LYS A 1 102 ? -21.500 -1.884 77.925 1.00 66.25 102 LYS A CA 1
ATOM 820 C C . LYS A 1 102 ? -21.386 -2.523 76.536 1.00 66.25 102 LYS A C 1
ATOM 822 O O . LYS A 1 102 ? -21.180 -1.799 75.567 1.00 66.25 102 LYS A O 1
ATOM 827 N N . LEU A 1 103 ? -21.483 -3.848 76.441 1.00 59.72 103 LEU A N 1
ATOM 828 C CA . LEU A 1 103 ? -21.460 -4.560 75.162 1.00 59.72 103 LEU A CA 1
ATOM 829 C C . LEU A 1 103 ? -22.700 -4.246 74.320 1.00 59.72 103 LEU A C 1
ATOM 831 O O . LEU A 1 103 ? -22.549 -4.025 73.128 1.00 59.72 103 LEU A O 1
ATOM 835 N N . GLU A 1 104 ? -23.885 -4.159 74.926 1.00 64.12 104 GLU A N 1
ATOM 836 C CA . GLU A 1 104 ? -25.126 -3.752 74.253 1.00 64.12 104 GLU A CA 1
ATOM 837 C C . GLU A 1 104 ? -25.003 -2.343 73.664 1.00 64.12 104 GLU A C 1
ATOM 839 O O . GLU A 1 104 ? -25.320 -2.138 72.497 1.00 64.12 104 GLU A O 1
ATOM 844 N N . SER A 1 105 ? -24.454 -1.397 74.434 1.00 67.81 105 SER A N 1
ATOM 845 C CA . SER A 1 105 ? -24.202 -0.029 73.964 1.00 67.81 105 SER A CA 1
ATOM 846 C C . SER A 1 105 ? -23.244 0.019 72.765 1.00 67.81 105 SER A C 1
ATOM 848 O O . SER A 1 105 ? -23.563 0.629 71.749 1.00 67.81 105 SER A O 1
ATOM 850 N N . LEU A 1 106 ? -22.105 -0.683 72.838 1.00 66.44 106 LEU A N 1
ATOM 851 C CA . LEU A 1 106 ? -21.131 -0.743 71.735 1.00 66.44 106 LEU A CA 1
ATOM 852 C C . LEU A 1 106 ? -21.691 -1.435 70.486 1.00 66.44 106 LEU A C 1
ATOM 854 O O . LEU A 1 106 ? -21.318 -1.104 69.361 1.00 66.44 106 LEU A O 1
ATOM 858 N N . LEU A 1 107 ? -22.559 -2.425 70.679 1.00 61.28 107 LEU A N 1
ATOM 859 C CA . LEU A 1 107 ? -23.176 -3.163 69.587 1.00 61.28 107 LEU A CA 1
ATOM 860 C C . LEU A 1 107 ? -24.243 -2.311 68.891 1.00 61.28 107 LEU A C 1
ATOM 862 O O . LEU A 1 107 ? -24.309 -2.315 67.664 1.00 61.28 107 LEU A O 1
ATOM 866 N N . GLU A 1 108 ? -25.007 -1.524 69.648 1.00 67.38 108 GLU A N 1
ATOM 867 C CA . GLU A 1 108 ? -25.948 -0.543 69.105 1.00 67.38 108 GLU A CA 1
ATOM 868 C C . GLU A 1 108 ? -25.225 0.615 68.397 1.00 67.38 108 GLU A C 1
ATOM 870 O O . GLU A 1 108 ? -25.649 1.043 67.329 1.00 67.38 108 GLU A O 1
ATOM 875 N N . GLU A 1 109 ? -24.090 1.084 68.924 1.00 67.69 109 GLU A N 1
ATOM 876 C CA . GLU A 1 109 ? -23.216 2.053 68.245 1.00 67.69 109 GLU A CA 1
ATOM 877 C C . GLU A 1 109 ? -22.702 1.491 66.910 1.00 67.69 109 GLU A C 1
ATOM 879 O O . GLU A 1 109 ? -22.896 2.111 65.867 1.00 67.69 109 GLU A O 1
ATOM 884 N N . SER A 1 110 ? -22.179 0.260 66.912 1.00 54.75 110 SER A N 1
ATOM 885 C CA . SER A 1 110 ? -21.733 -0.431 65.690 1.00 54.75 110 SER A CA 1
ATOM 886 C C . SER A 1 110 ? -22.876 -0.647 64.687 1.00 54.75 110 SER A C 1
ATOM 888 O O . SER A 1 110 ? -22.659 -0.613 63.477 1.00 54.75 110 SER A O 1
ATOM 890 N N . ARG A 1 111 ? -24.106 -0.876 65.167 1.00 58.06 111 ARG A N 1
ATOM 891 C CA . ARG A 1 111 ? -25.308 -0.989 64.330 1.00 58.06 111 ARG A CA 1
ATOM 892 C C . ARG A 1 111 ? -25.688 0.353 63.718 1.00 58.06 111 ARG A C 1
ATOM 894 O O . ARG A 1 111 ? -25.976 0.392 62.530 1.00 58.06 111 ARG A O 1
ATOM 901 N N . ASN A 1 112 ? -25.665 1.431 64.495 1.00 63.19 112 ASN A N 1
ATOM 902 C CA . ASN A 1 112 ? -25.942 2.777 64.001 1.00 63.19 112 ASN A CA 1
ATOM 903 C C . ASN A 1 112 ? -24.901 3.210 62.964 1.00 63.19 112 ASN A C 1
ATOM 905 O O . ASN A 1 112 ? -25.278 3.733 61.921 1.00 63.19 112 ASN A O 1
ATOM 909 N N . GLU A 1 113 ? -23.618 2.912 63.189 1.00 61.44 113 GLU A N 1
ATOM 910 C CA . GLU A 1 113 ? -22.562 3.105 62.190 1.00 61.44 113 GLU A CA 1
ATOM 911 C C . GLU A 1 113 ? -22.828 2.278 60.924 1.00 61.44 113 GLU A C 1
ATOM 913 O O . GLU A 1 113 ? -22.709 2.794 59.815 1.00 61.44 113 GLU A O 1
ATOM 918 N N . LEU A 1 114 ? -23.252 1.015 61.058 1.00 54.50 114 LEU A N 1
ATOM 919 C CA . LEU A 1 114 ? -23.639 0.179 59.918 1.00 54.50 114 LEU A CA 1
ATOM 920 C C . LEU A 1 114 ? -24.867 0.745 59.179 1.00 54.50 114 LEU A C 1
ATOM 922 O O . LEU A 1 114 ? -24.879 0.757 57.953 1.00 54.50 114 LEU A O 1
ATOM 926 N N . GLU A 1 115 ? -25.878 1.239 59.895 1.00 59.84 115 GLU A N 1
ATOM 927 C CA . GLU A 1 115 ? -27.089 1.848 59.332 1.00 59.84 115 GLU A CA 1
ATOM 928 C C . GLU A 1 115 ? -26.790 3.200 58.657 1.00 59.84 115 GLU A C 1
ATOM 930 O O . GLU A 1 115 ? -27.377 3.513 57.619 1.00 59.84 115 GLU A O 1
ATOM 935 N N . GLU A 1 116 ? -25.855 3.995 59.184 1.00 61.88 116 GLU A N 1
ATOM 936 C CA . GLU A 1 116 ? -25.345 5.209 58.534 1.00 61.88 116 GLU A CA 1
ATOM 937 C C . GLU A 1 116 ? -24.511 4.883 57.290 1.00 61.88 116 GLU A C 1
ATOM 939 O O . GLU A 1 116 ? -24.701 5.508 56.244 1.00 61.88 116 GLU A O 1
ATOM 944 N N . LEU A 1 117 ? -23.648 3.864 57.353 1.00 53.12 117 LEU A N 1
ATOM 945 C CA . LEU A 1 117 ? -22.917 3.352 56.191 1.00 53.12 117 LEU A CA 1
ATOM 946 C C . LEU A 1 117 ? -23.881 2.816 55.118 1.00 53.12 117 LEU A C 1
ATOM 948 O O . LEU A 1 117 ? -23.679 3.085 53.934 1.00 53.12 117 LEU A O 1
ATOM 952 N N . GLN A 1 118 ? -24.970 2.147 55.509 1.00 51.41 118 GLN A N 1
ATOM 953 C CA . GLN A 1 118 ? -26.038 1.689 54.610 1.00 51.41 118 GLN A CA 1
ATOM 954 C C . GLN A 1 118 ? -26.851 2.851 54.014 1.00 51.41 118 GLN A C 1
ATOM 956 O O . GLN A 1 118 ? -27.197 2.819 52.832 1.00 51.41 118 GLN A O 1
ATOM 961 N N . LYS A 1 119 ? -27.140 3.905 54.788 1.00 57.78 119 LYS A N 1
ATOM 962 C CA . LYS A 1 119 ? -27.837 5.110 54.295 1.00 57.78 119 LYS A CA 1
ATOM 963 C C . LYS A 1 119 ? -26.980 5.922 53.321 1.00 57.78 119 LYS A C 1
ATOM 965 O O . LYS A 1 119 ? -27.496 6.347 52.288 1.00 57.78 119 LYS A O 1
ATOM 970 N N . ASN A 1 120 ? -25.687 6.089 53.604 1.00 52.56 120 ASN A N 1
ATOM 971 C CA . ASN A 1 120 ? -24.743 6.762 52.705 1.00 52.56 120 ASN A CA 1
ATOM 972 C C . ASN A 1 120 ? -24.500 5.941 51.424 1.00 52.56 120 ASN A C 1
ATOM 974 O O . ASN A 1 120 ? -24.499 6.499 50.330 1.00 52.56 120 ASN A O 1
ATOM 978 N N . SER A 1 121 ? -24.417 4.611 51.543 1.00 48.78 121 SER A N 1
ATOM 979 C CA . SER A 1 121 ? -24.396 3.664 50.418 1.00 48.78 121 SER A CA 1
ATOM 980 C C . SER A 1 121 ? -25.627 3.807 49.507 1.00 48.78 121 SER A C 1
ATOM 982 O O . SER A 1 121 ? -25.475 3.923 48.293 1.00 48.78 121 SER A O 1
ATOM 984 N N . ASN A 1 122 ? -26.844 3.887 50.060 1.00 48.88 122 ASN A N 1
ATOM 985 C CA . ASN A 1 122 ? -28.073 3.974 49.261 1.00 48.88 122 ASN A CA 1
ATOM 986 C C . ASN A 1 122 ? -28.318 5.350 48.620 1.00 48.88 122 ASN A C 1
ATOM 988 O O . ASN A 1 122 ? -28.771 5.401 47.480 1.00 48.88 122 ASN A O 1
ATOM 992 N N . GLY A 1 123 ? -28.004 6.461 49.295 1.00 49.47 123 GLY A N 1
ATOM 993 C CA . GLY A 1 123 ? -28.191 7.807 48.731 1.00 49.47 123 GLY A CA 1
ATOM 994 C C . GLY A 1 123 ? -27.218 8.132 47.592 1.00 49.47 123 GLY A C 1
ATOM 995 O O . GLY A 1 123 ? -27.606 8.748 46.595 1.00 49.47 123 GLY A O 1
ATOM 996 N N . ASP A 1 124 ? -25.968 7.680 47.704 1.00 51.53 124 ASP A N 1
ATOM 997 C CA . ASP A 1 124 ? -25.003 7.783 46.610 1.00 51.53 124 ASP A CA 1
ATOM 998 C C . ASP A 1 124 ? -25.258 6.717 45.536 1.00 51.53 124 ASP A C 1
ATOM 1000 O O . ASP A 1 124 ? -25.099 7.022 44.360 1.00 51.53 124 ASP A O 1
ATOM 1004 N N . SER A 1 125 ? -25.754 5.520 45.881 1.00 47.78 125 SER A N 1
ATOM 1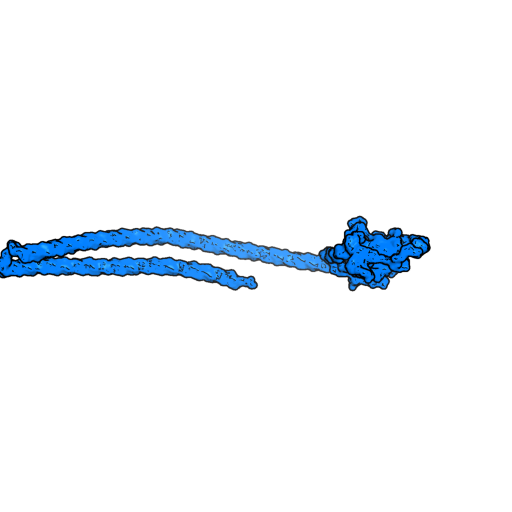005 C CA . SER A 1 125 ? -26.190 4.504 44.906 1.00 47.78 125 SER A CA 1
ATOM 1006 C C . SER A 1 125 ? -27.399 4.955 44.086 1.00 47.78 125 SER A C 1
ATOM 1008 O O . SER A 1 125 ? -27.403 4.746 42.883 1.00 47.78 125 SER A O 1
ATOM 1010 N N . GLU A 1 126 ? -28.391 5.640 44.659 1.00 54.19 126 GLU A N 1
ATOM 1011 C CA . GLU A 1 126 ? -29.554 6.149 43.913 1.00 54.19 126 GLU A CA 1
ATOM 1012 C C . GLU A 1 126 ? -29.173 7.324 42.994 1.00 54.19 126 GLU A C 1
ATOM 1014 O O . GLU A 1 126 ? -29.599 7.388 41.836 1.00 54.19 126 GLU A O 1
ATOM 1019 N N . LYS A 1 127 ? -28.280 8.216 43.452 1.00 56.44 127 LYS A N 1
ATOM 1020 C CA . LYS A 1 127 ? -27.678 9.259 42.602 1.00 56.44 127 LYS A CA 1
ATOM 1021 C C . LYS A 1 127 ? -26.800 8.665 41.504 1.00 56.44 127 LYS A C 1
ATOM 1023 O O . LYS A 1 127 ? -26.868 9.124 40.367 1.00 56.44 127 LYS A O 1
ATOM 1028 N N . LEU A 1 128 ? -26.002 7.643 41.813 1.00 49.06 128 LEU A N 1
ATOM 1029 C CA . LEU A 1 128 ? -25.189 6.922 40.836 1.00 49.06 128 LEU A CA 1
ATOM 1030 C C . LEU A 1 128 ? -26.061 6.118 39.874 1.00 49.06 128 LEU A C 1
ATOM 1032 O O . LEU A 1 128 ? -25.746 6.106 38.700 1.00 49.06 128 LEU A O 1
ATOM 1036 N N . GLN A 1 129 ? -27.172 5.521 40.303 1.00 51.12 129 GLN A N 1
ATOM 1037 C CA . GLN A 1 129 ? -28.128 4.821 39.437 1.00 51.12 129 GLN A CA 1
ATOM 1038 C C . GLN A 1 129 ? -28.870 5.789 38.522 1.00 51.12 129 GLN A C 1
ATOM 1040 O O . GLN A 1 129 ? -29.031 5.504 37.337 1.00 51.12 129 GLN A O 1
ATOM 1045 N N . THR A 1 130 ? -29.261 6.957 39.036 1.00 63.53 130 THR A N 1
ATOM 1046 C CA . THR A 1 130 ? -29.818 8.042 38.219 1.00 63.53 130 THR A CA 1
ATOM 1047 C C . THR A 1 130 ? -28.781 8.504 37.199 1.00 63.53 130 THR A C 1
ATOM 1049 O O . THR A 1 130 ? -29.076 8.568 36.009 1.00 63.53 130 THR A O 1
ATOM 1052 N N . ARG A 1 131 ? -27.530 8.723 37.626 1.00 60.56 131 ARG A N 1
ATOM 1053 C CA . ARG A 1 131 ? -26.440 9.130 36.735 1.00 60.56 131 ARG A CA 1
ATOM 1054 C C . ARG A 1 131 ? -26.051 8.044 35.729 1.00 60.56 131 ARG A C 1
ATOM 1056 O O . ARG A 1 131 ? -25.742 8.373 34.593 1.00 60.56 131 ARG A O 1
ATOM 1063 N N . ILE A 1 132 ? -26.078 6.772 36.117 1.00 54.25 132 ILE A N 1
ATOM 1064 C CA . ILE A 1 132 ? -25.871 5.617 35.236 1.00 54.25 132 ILE A CA 1
ATOM 1065 C C . ILE A 1 132 ? -27.004 5.565 34.216 1.00 54.25 132 ILE A C 1
ATOM 1067 O O . ILE A 1 132 ? -26.712 5.472 33.036 1.00 54.25 132 ILE A O 1
ATOM 1071 N N . SER A 1 133 ? -28.260 5.743 34.628 1.00 61.53 133 SER A N 1
ATOM 1072 C CA . SER A 1 133 ? -29.410 5.774 33.713 1.00 61.53 133 SER A CA 1
ATOM 1073 C C . SER A 1 133 ? -29.327 6.947 32.727 1.00 61.53 133 SER A C 1
ATOM 1075 O O . SER A 1 133 ? -29.614 6.798 31.542 1.00 61.53 133 SER A O 1
ATOM 1077 N N . GLU A 1 134 ? -28.904 8.129 33.184 1.00 65.00 134 GLU A N 1
ATOM 1078 C CA . GLU A 1 134 ? -28.631 9.281 32.315 1.00 65.00 134 GLU A CA 1
ATOM 1079 C C . GLU A 1 134 ? -27.500 8.993 31.323 1.00 65.00 134 GLU A C 1
ATOM 1081 O O . GLU A 1 134 ? -27.653 9.254 30.132 1.00 65.00 134 GLU A O 1
ATOM 1086 N N . LEU A 1 135 ? -26.384 8.433 31.802 1.00 58.12 135 LEU A N 1
ATOM 1087 C CA . LEU A 1 135 ? -25.237 8.076 30.970 1.00 58.12 135 LEU A CA 1
ATOM 1088 C C . LEU A 1 135 ? -25.576 6.954 29.985 1.00 58.12 135 LEU A C 1
ATOM 1090 O O . LEU A 1 135 ? -25.096 6.988 28.861 1.00 58.12 135 LEU A O 1
ATOM 1094 N N . GLU A 1 136 ? -26.412 5.990 30.359 1.00 58.94 136 GLU A N 1
ATOM 1095 C CA . GLU A 1 136 ? -26.911 4.933 29.476 1.00 58.94 136 GLU A CA 1
ATOM 1096 C C . GLU A 1 136 ? -27.792 5.516 28.369 1.00 58.94 136 GLU A C 1
ATOM 1098 O O . GLU A 1 136 ? -27.610 5.172 27.203 1.00 58.94 136 GLU A O 1
ATOM 1103 N N . ASN A 1 137 ? -28.681 6.456 28.701 1.00 65.62 137 ASN A N 1
ATOM 1104 C CA . ASN A 1 137 ? -29.493 7.166 27.711 1.00 65.62 137 ASN A CA 1
ATOM 1105 C C . ASN A 1 137 ? -28.633 8.027 26.770 1.00 65.62 137 ASN A C 1
ATOM 1107 O O . ASN A 1 137 ? -28.846 8.028 25.555 1.00 65.62 137 ASN A O 1
ATOM 1111 N N . GLU A 1 138 ? -27.639 8.740 27.306 1.00 71.62 138 GLU A N 1
ATOM 1112 C CA . GLU A 1 138 ? -26.689 9.522 26.513 1.00 71.62 138 GLU A CA 1
ATOM 1113 C C . GLU A 1 138 ? -25.866 8.608 25.595 1.00 71.62 138 GLU A C 1
ATOM 1115 O O . GLU A 1 138 ? -25.744 8.872 24.397 1.00 71.62 138 GLU A O 1
ATOM 1120 N N . LEU A 1 139 ? -25.380 7.484 26.117 1.00 56.94 139 LEU A N 1
ATOM 1121 C CA . LEU A 1 139 ? -24.604 6.494 25.381 1.00 56.94 139 LEU A CA 1
ATOM 1122 C C . LEU A 1 139 ? -25.434 5.810 24.289 1.00 56.94 139 LEU A C 1
ATOM 1124 O O . LEU A 1 139 ? -24.920 5.583 23.194 1.00 56.94 139 LEU A O 1
ATOM 1128 N N . GLU A 1 140 ? -26.720 5.555 24.523 1.00 67.56 140 GLU A N 1
ATOM 1129 C CA . GLU A 1 140 ? -27.633 5.040 23.501 1.00 67.56 140 GLU A CA 1
ATOM 1130 C C . GLU A 1 140 ? -27.887 6.078 22.398 1.00 67.56 140 GLU A C 1
ATOM 1132 O O . GLU A 1 140 ? -27.842 5.753 21.209 1.00 67.56 140 GLU A O 1
ATOM 1137 N N . SER A 1 141 ? -28.044 7.356 22.762 1.00 65.12 141 SER A N 1
ATOM 1138 C CA . SER A 1 141 ? -28.159 8.446 21.783 1.00 65.12 141 SER A CA 1
ATOM 1139 C C . SER A 1 141 ? -26.885 8.600 20.938 1.00 65.12 141 SER A C 1
ATOM 1141 O O . SER A 1 141 ? -26.953 8.764 19.717 1.00 65.12 141 SER A O 1
ATOM 1143 N N . LEU A 1 142 ? -25.709 8.467 21.560 1.00 65.31 142 LEU A N 1
ATOM 1144 C CA . LEU A 1 142 ? -24.416 8.518 20.884 1.00 65.31 142 LEU A CA 1
ATOM 1145 C C . LEU A 1 142 ? -24.217 7.311 19.969 1.00 65.31 142 LEU A C 1
ATOM 1147 O O . LEU A 1 142 ? -23.766 7.484 18.839 1.00 65.31 142 LEU A O 1
ATOM 1151 N N . ARG A 1 143 ? -24.608 6.106 20.399 1.00 63.62 143 ARG A N 1
ATOM 1152 C CA . ARG A 1 143 ? -24.603 4.900 19.557 1.00 63.62 143 ARG A CA 1
ATOM 1153 C C . ARG A 1 143 ? -25.526 5.049 18.353 1.00 63.62 143 ARG A C 1
ATOM 1155 O O . ARG A 1 143 ? -25.132 4.695 17.242 1.00 63.62 143 ARG A O 1
ATOM 1162 N N . ALA A 1 144 ? -26.722 5.606 18.541 1.00 66.88 144 ALA A N 1
ATOM 1163 C CA . ALA A 1 144 ? -27.650 5.884 17.449 1.00 66.88 144 ALA A CA 1
ATOM 1164 C C . ALA A 1 144 ? -27.057 6.890 16.446 1.00 66.88 144 ALA A C 1
ATOM 1166 O O . ALA A 1 144 ? -27.089 6.646 15.237 1.00 66.88 144 ALA A O 1
ATOM 1167 N N . ASN A 1 145 ? -26.438 7.966 16.938 1.00 68.88 145 ASN A N 1
ATOM 1168 C CA . ASN A 1 145 ? -25.741 8.947 16.104 1.00 68.88 145 ASN A CA 1
ATOM 1169 C C . ASN A 1 145 ? -24.542 8.335 15.370 1.00 68.88 145 ASN A C 1
ATOM 1171 O O . ASN A 1 145 ? -24.378 8.567 14.176 1.00 68.88 145 ASN A O 1
ATOM 1175 N N . GLN A 1 146 ? -23.734 7.513 16.043 1.00 62.59 146 GLN A N 1
ATOM 1176 C CA . GLN A 1 146 ? -22.597 6.828 15.430 1.00 62.59 146 GLN A CA 1
ATOM 1177 C C . GLN A 1 146 ? -23.056 5.846 14.350 1.00 62.59 146 GLN A C 1
ATOM 1179 O O . GLN A 1 146 ? -22.438 5.777 13.294 1.00 62.59 146 GLN A O 1
ATOM 1184 N N . LYS A 1 147 ? -24.159 5.123 14.575 1.00 72.81 147 LYS A N 1
ATOM 1185 C CA . LYS A 1 147 ? -24.756 4.228 13.578 1.00 72.81 147 LYS A CA 1
ATOM 1186 C C . LYS A 1 147 ? -25.269 4.999 12.364 1.00 72.81 147 LYS A C 1
ATOM 1188 O O . LYS A 1 147 ? -25.063 4.550 11.241 1.00 72.81 147 LYS A O 1
ATOM 1193 N N . LYS A 1 148 ? -25.908 6.152 12.581 1.00 81.44 148 LYS A N 1
ATOM 1194 C CA . LYS A 1 148 ? -26.353 7.036 11.498 1.00 81.44 148 LYS A CA 1
ATOM 1195 C C . LYS A 1 148 ? -25.163 7.571 10.701 1.00 81.44 148 LYS A C 1
ATOM 1197 O O . LYS A 1 148 ? -25.165 7.466 9.483 1.00 81.44 148 LYS A O 1
ATOM 1202 N N . LEU A 1 149 ? -24.128 8.055 11.386 1.00 74.94 149 LEU A N 1
ATOM 1203 C CA . LEU A 1 149 ? -22.904 8.531 10.749 1.00 74.94 149 LEU A CA 1
ATOM 1204 C C . LEU A 1 149 ? -22.207 7.408 9.976 1.00 74.94 149 LEU A C 1
ATOM 1206 O O . LEU A 1 149 ? -21.765 7.633 8.859 1.00 74.94 149 LEU A O 1
ATOM 1210 N N . LEU A 1 150 ? -22.121 6.202 10.541 1.00 71.19 150 LEU A N 1
ATOM 1211 C CA . LEU A 1 150 ? -21.550 5.043 9.858 1.00 71.19 150 LEU A CA 1
ATOM 1212 C C . LEU A 1 150 ? -22.339 4.722 8.588 1.00 71.19 150 LEU A C 1
ATOM 1214 O O . LEU A 1 150 ? -21.732 4.538 7.546 1.00 71.19 150 LEU A O 1
ATOM 1218 N N . HIS A 1 151 ? -23.672 4.748 8.653 1.00 80.31 151 HIS A N 1
ATOM 1219 C CA . HIS A 1 151 ? -24.515 4.536 7.482 1.00 80.31 151 HIS A CA 1
ATOM 1220 C C . HIS A 1 151 ? -24.297 5.606 6.403 1.00 80.31 151 HIS A C 1
ATOM 1222 O O . HIS A 1 151 ? -24.088 5.255 5.250 1.00 80.31 151 HIS A O 1
ATOM 1228 N N . GLU A 1 152 ? -24.247 6.890 6.774 1.00 78.31 152 GLU A N 1
ATOM 1229 C CA . GLU A 1 152 ? -23.933 7.989 5.845 1.00 78.31 152 GLU A CA 1
ATOM 1230 C C . GLU A 1 152 ? -22.531 7.834 5.226 1.00 78.31 152 GLU A C 1
ATOM 1232 O O . GLU A 1 152 ? -22.311 8.146 4.054 1.00 78.31 152 GLU A O 1
ATOM 1237 N N . LYS A 1 153 ? -21.555 7.346 6.004 1.00 73.38 153 LYS A N 1
ATOM 1238 C CA . LYS A 1 153 ? -20.201 7.069 5.510 1.00 73.38 153 LYS A CA 1
ATOM 1239 C C . LYS A 1 153 ? -20.178 5.864 4.578 1.00 73.38 153 LYS A C 1
ATOM 1241 O O . LYS A 1 153 ? -19.524 5.959 3.549 1.00 73.38 153 LYS A O 1
ATOM 1246 N N . ASP A 1 154 ? -20.899 4.794 4.894 1.00 79.00 154 ASP A N 1
ATOM 1247 C CA . ASP A 1 154 ? -21.027 3.606 4.047 1.00 79.00 154 ASP A CA 1
ATOM 1248 C C . ASP A 1 154 ? -21.733 3.943 2.726 1.00 79.00 154 ASP A C 1
ATOM 1250 O O . ASP A 1 154 ? -21.296 3.503 1.667 1.00 79.00 154 ASP A O 1
ATOM 1254 N N . GLU A 1 155 ? -22.771 4.786 2.756 1.00 85.56 155 GLU A N 1
ATOM 1255 C CA . GLU A 1 155 ? -23.412 5.315 1.547 1.00 85.56 155 GLU A CA 1
ATOM 1256 C C . GLU A 1 155 ? -22.422 6.120 0.705 1.00 85.56 155 GLU A C 1
ATOM 1258 O O . GLU A 1 155 ? -22.340 5.920 -0.508 1.00 85.56 155 GLU A O 1
ATOM 1263 N N . LYS A 1 156 ? -21.613 6.984 1.337 1.00 81.69 156 LYS A N 1
ATOM 1264 C CA . LYS A 1 156 ? -20.599 7.758 0.614 1.00 81.69 156 LYS A CA 1
ATOM 1265 C C . LYS A 1 156 ? -19.476 6.882 0.067 1.00 81.69 156 LYS A C 1
ATOM 1267 O O . LYS A 1 156 ? -18.998 7.144 -1.031 1.00 81.69 156 LYS A O 1
ATOM 1272 N N . ILE A 1 157 ? -19.064 5.855 0.808 1.00 78.44 157 ILE A N 1
ATOM 1273 C CA . ILE A 1 157 ? -18.110 4.847 0.339 1.00 78.44 157 ILE A CA 1
ATOM 1274 C C . ILE A 1 157 ? -18.696 4.136 -0.874 1.00 78.44 157 ILE A C 1
ATOM 1276 O O . ILE A 1 157 ? -18.019 4.072 -1.885 1.00 78.44 157 ILE A O 1
ATOM 1280 N N . SER A 1 158 ? -19.956 3.701 -0.829 1.00 86.94 158 SER A N 1
ATOM 1281 C CA . SER A 1 158 ? -20.602 3.046 -1.967 1.00 86.94 158 SER A CA 1
ATOM 1282 C C . S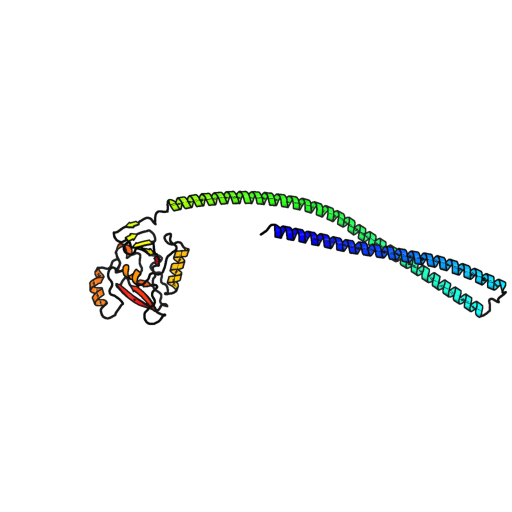ER A 1 158 ? -20.719 3.972 -3.182 1.00 86.94 158 SER A C 1
ATOM 1284 O O . SER A 1 158 ? -20.473 3.549 -4.309 1.00 86.94 158 SER A O 1
ATOM 1286 N N . GLU A 1 159 ? -21.038 5.253 -2.981 1.00 86.12 159 GLU A N 1
ATOM 1287 C CA . GLU A 1 159 ? -21.038 6.252 -4.055 1.00 86.12 159 GLU A CA 1
ATOM 1288 C C . GLU A 1 159 ? -19.640 6.413 -4.670 1.00 86.12 159 GLU A C 1
ATOM 1290 O O . GLU A 1 159 ? -19.502 6.370 -5.890 1.00 86.12 159 GLU A O 1
ATOM 1295 N N . LEU A 1 160 ? -18.601 6.522 -3.836 1.00 80.50 160 LEU A N 1
ATOM 1296 C CA . LEU A 1 160 ? -17.211 6.610 -4.283 1.00 80.50 160 LEU A CA 1
ATOM 1297 C C . LEU A 1 160 ? -16.731 5.317 -4.946 1.00 80.50 160 LEU A C 1
ATOM 1299 O O . LEU A 1 160 ? -15.992 5.383 -5.915 1.00 80.50 160 LEU A O 1
ATOM 1303 N N . GLU A 1 161 ? -17.141 4.145 -4.469 1.00 83.69 161 GLU A N 1
ATOM 1304 C CA . GLU A 1 161 ? -16.841 2.852 -5.088 1.00 83.69 161 GLU A CA 1
ATOM 1305 C C . GLU A 1 161 ? -17.498 2.744 -6.464 1.00 83.69 161 GLU A C 1
ATOM 1307 O O . GLU A 1 161 ? -16.859 2.297 -7.415 1.00 83.69 161 GLU A O 1
ATOM 1312 N N . ASN A 1 162 ? -18.741 3.211 -6.601 1.00 86.06 162 ASN A N 1
ATOM 1313 C CA . ASN A 1 162 ? -19.425 3.296 -7.888 1.00 86.06 162 ASN A CA 1
ATOM 1314 C C . ASN A 1 162 ? -18.732 4.296 -8.822 1.00 86.06 162 ASN A C 1
ATOM 1316 O O . ASN A 1 162 ? -18.573 4.013 -10.008 1.00 86.06 162 ASN A O 1
ATOM 1320 N N . GLU A 1 163 ? -18.285 5.443 -8.305 1.00 87.12 163 GLU A N 1
ATOM 1321 C CA . GLU A 1 163 ? -17.528 6.433 -9.073 1.00 87.12 163 GLU A CA 1
ATOM 1322 C C . GLU A 1 163 ? -16.153 5.897 -9.482 1.00 87.12 163 GLU A C 1
ATOM 1324 O O . GLU A 1 163 ? -15.786 6.022 -10.642 1.00 87.12 163 GLU A O 1
ATOM 1329 N N . ILE A 1 164 ? -15.433 5.208 -8.594 1.00 78.75 164 ILE A N 1
ATOM 1330 C CA . ILE A 1 164 ? -14.180 4.509 -8.902 1.00 78.75 164 ILE A CA 1
ATOM 1331 C C . ILE A 1 164 ? -14.428 3.413 -9.933 1.00 78.75 164 ILE A C 1
ATOM 1333 O O . ILE A 1 164 ? -13.639 3.284 -10.858 1.00 78.75 164 ILE A O 1
ATOM 1337 N N . SER A 1 165 ? -15.505 2.632 -9.825 1.00 85.06 165 SER A N 1
ATOM 1338 C CA . SER A 1 165 ? -15.847 1.611 -10.821 1.00 85.06 165 SER A CA 1
ATOM 1339 C C . SER A 1 165 ? -16.134 2.248 -12.172 1.00 85.06 165 SER A C 1
ATOM 1341 O O . SER A 1 165 ? -15.619 1.785 -13.184 1.00 85.06 165 SER A O 1
ATOM 1343 N N . ARG A 1 166 ? -16.905 3.339 -12.195 1.00 89.69 166 ARG A N 1
ATOM 1344 C CA . ARG A 1 166 ? -17.196 4.093 -13.412 1.00 89.69 166 ARG A CA 1
ATOM 1345 C C . ARG A 1 166 ? -15.926 4.694 -14.004 1.00 89.69 166 ARG A C 1
ATOM 1347 O O . ARG A 1 166 ? -15.713 4.547 -15.197 1.00 89.69 166 ARG A O 1
ATOM 1354 N N . LEU A 1 167 ? -15.082 5.337 -13.200 1.00 81.75 167 LEU A N 1
ATOM 1355 C CA . LEU A 1 167 ? -13.797 5.888 -13.624 1.00 81.75 167 LEU A CA 1
ATOM 1356 C C . LEU A 1 167 ? -12.839 4.785 -14.058 1.00 81.75 167 LEU A C 1
ATOM 1358 O O . LEU A 1 167 ? -12.097 4.993 -14.997 1.00 81.75 167 LEU A O 1
ATOM 1362 N N . ASN A 1 168 ? -12.869 3.604 -13.445 1.00 75.00 168 ASN A N 1
ATOM 1363 C CA . ASN A 1 168 ? -12.097 2.446 -13.881 1.00 75.00 168 ASN A CA 1
ATOM 1364 C C . ASN A 1 168 ? -12.637 1.873 -15.186 1.00 75.00 168 ASN A C 1
ATOM 1366 O O . ASN A 1 168 ? -11.844 1.419 -15.996 1.00 75.00 168 ASN A O 1
ATOM 1370 N N . ASP A 1 169 ? -13.947 1.893 -15.419 1.00 79.81 169 ASP A N 1
ATOM 1371 C CA . ASP A 1 169 ? -14.541 1.518 -16.699 1.00 79.81 169 ASP A CA 1
ATOM 1372 C C . ASP A 1 169 ? -14.270 2.579 -17.768 1.00 79.81 169 ASP A C 1
ATOM 1374 O O . ASP A 1 169 ? -14.000 2.224 -18.910 1.00 79.81 169 ASP A O 1
ATOM 1378 N N . GLU A 1 170 ? -14.273 3.866 -17.416 1.00 78.75 170 GLU A N 1
ATOM 1379 C CA . GLU A 1 170 ? -13.852 4.973 -18.275 1.00 78.75 170 GLU A CA 1
ATOM 1380 C C . GLU A 1 170 ? -12.363 4.884 -18.571 1.00 78.75 170 GLU A C 1
ATOM 1382 O O . GLU A 1 170 ? -12.008 4.976 -19.731 1.00 78.75 170 GLU A O 1
ATOM 1387 N N . VAL A 1 171 ? -11.507 4.621 -17.582 1.00 69.12 171 VAL A N 1
ATOM 1388 C CA . VAL A 1 171 ? -10.072 4.375 -17.744 1.00 69.12 171 VAL A CA 1
ATOM 1389 C C . VAL A 1 171 ? -9.879 3.124 -18.558 1.00 69.12 171 VAL A C 1
ATOM 1391 O O . VAL A 1 171 ? -9.153 3.210 -19.513 1.00 69.12 171 VAL A O 1
ATOM 1394 N N . LYS A 1 172 ? -10.559 2.007 -18.300 1.00 70.69 172 LYS A N 1
ATOM 1395 C CA . LYS A 1 172 ? -10.464 0.769 -19.086 1.00 70.69 172 LYS A CA 1
ATOM 1396 C C . LYS A 1 172 ? -10.976 0.957 -20.504 1.00 70.69 172 LYS A C 1
ATOM 1398 O O . LYS A 1 172 ? -10.430 0.356 -21.418 1.00 70.69 172 LYS A O 1
ATOM 1403 N N . ASN A 1 173 ? -12.006 1.766 -20.719 1.00 64.62 173 ASN A N 1
ATOM 1404 C CA . ASN A 1 173 ? -12.454 2.151 -22.052 1.00 64.62 173 ASN A CA 1
ATOM 1405 C C . ASN A 1 173 ? -11.479 3.142 -22.691 1.00 64.62 173 ASN A C 1
ATOM 1407 O O . ASN A 1 173 ? -11.242 3.030 -23.884 1.00 64.62 173 ASN A O 1
ATOM 1411 N N . CYS A 1 174 ? -10.835 4.004 -21.903 1.00 51.06 174 CYS A N 1
ATOM 1412 C CA . CYS A 1 174 ? -9.741 4.875 -22.306 1.00 51.06 174 CYS A CA 1
ATOM 1413 C C . CYS A 1 174 ? -8.486 4.045 -22.619 1.00 51.06 174 CYS A C 1
ATOM 1415 O O . CYS A 1 174 ? -7.809 4.338 -23.580 1.00 51.06 174 CYS A O 1
ATOM 1417 N N . SER A 1 175 ? -8.243 2.936 -21.915 1.00 47.69 175 SER A N 1
ATOM 1418 C CA . SER A 1 175 ? -7.191 1.926 -22.084 1.00 47.69 175 SER A CA 1
ATOM 1419 C C . SER A 1 175 ? -7.522 0.939 -23.195 1.00 47.69 175 SER A C 1
ATOM 1421 O O . SER A 1 175 ? -6.623 0.289 -23.697 1.00 47.69 175 SER A O 1
ATOM 1423 N N . LYS A 1 176 ? -8.797 0.808 -23.586 1.00 48.00 176 LYS A N 1
ATOM 1424 C CA . LYS A 1 176 ? -9.252 0.132 -24.811 1.00 48.00 176 LYS A CA 1
ATOM 1425 C C . LYS A 1 176 ? -9.260 1.087 -26.006 1.00 48.00 176 LYS A C 1
ATOM 1427 O O . LYS A 1 176 ? -9.152 0.639 -27.135 1.00 48.00 176 LYS A O 1
ATOM 1432 N N . SER A 1 177 ? -9.360 2.400 -25.793 1.00 40.69 177 SER A N 1
ATOM 1433 C CA . SER A 1 177 ? -9.023 3.395 -26.820 1.00 40.69 177 SER A CA 1
ATOM 1434 C C . SER A 1 177 ? -7.516 3.686 -26.879 1.00 40.69 177 SER A C 1
ATOM 1436 O O . SER A 1 177 ? -7.033 4.142 -27.906 1.00 40.69 177 SER A O 1
ATOM 1438 N N . VAL A 1 178 ? -6.777 3.351 -25.815 1.00 43.44 178 VAL A N 1
ATOM 1439 C CA . VAL A 1 178 ? -5.307 3.293 -25.677 1.00 43.44 178 VAL A CA 1
ATOM 1440 C C . VAL A 1 178 ? -4.847 1.822 -25.714 1.00 43.44 178 VAL A C 1
ATOM 1442 O O . VAL A 1 178 ? -3.727 1.489 -25.363 1.00 43.44 178 VAL A O 1
ATOM 1445 N N . SER A 1 179 ? -5.686 0.914 -26.234 1.00 40.81 179 SER A N 1
ATOM 1446 C CA . SER A 1 179 ? -5.216 -0.355 -26.800 1.00 40.81 179 SER A CA 1
ATOM 1447 C C . SER A 1 179 ? -4.899 -0.137 -28.273 1.00 40.81 179 SER A C 1
ATOM 1449 O O . SER A 1 179 ? -5.265 -0.928 -29.136 1.00 40.81 179 SER A O 1
ATOM 1451 N N . ASN A 1 180 ? -4.252 0.982 -28.552 1.00 45.66 180 ASN A N 1
ATOM 1452 C CA . ASN A 1 180 ? -3.280 1.026 -29.607 1.00 45.66 180 ASN A CA 1
ATOM 1453 C C . ASN A 1 180 ? -1.960 1.085 -28.854 1.00 45.66 180 ASN A C 1
ATOM 1455 O O . ASN A 1 180 ? -1.815 1.899 -27.942 1.00 45.66 180 ASN A O 1
ATOM 1459 N N . SER A 1 181 ? -1.067 0.158 -29.198 1.00 61.75 181 SER A N 1
ATOM 1460 C CA . SER A 1 181 ? 0.386 0.310 -29.124 1.00 61.75 181 SER A CA 1
ATOM 1461 C C . SER A 1 181 ? 0.815 1.763 -28.927 1.00 61.75 181 SER A C 1
ATOM 1463 O O . SER A 1 181 ? 0.193 2.637 -29.544 1.00 61.75 181 SER A O 1
ATOM 1465 N N . GLU A 1 182 ? 1.902 2.011 -28.178 1.00 66.69 182 GLU A N 1
ATOM 1466 C CA . GLU A 1 182 ? 2.612 3.297 -28.269 1.00 66.69 182 GLU A CA 1
ATOM 1467 C C . GLU A 1 182 ? 2.517 3.814 -29.722 1.00 66.69 182 GLU A C 1
ATOM 1469 O O . GLU A 1 182 ? 2.629 3.011 -30.661 1.00 66.69 182 GLU A O 1
ATOM 1474 N N . PRO A 1 183 ? 2.161 5.088 -29.951 1.00 77.06 183 PRO A N 1
ATOM 1475 C CA . PRO A 1 183 ? 1.931 5.562 -31.306 1.00 77.06 183 PRO A CA 1
ATOM 1476 C C . PRO A 1 183 ? 3.187 5.297 -32.137 1.00 77.06 183 PRO A C 1
ATOM 1478 O O . PRO A 1 183 ? 4.296 5.629 -31.715 1.00 77.06 183 PRO A O 1
ATOM 1481 N N . ILE A 1 184 ? 3.014 4.660 -33.298 1.00 84.69 184 ILE A N 1
ATOM 1482 C CA . ILE A 1 184 ? 4.121 4.432 -34.226 1.00 84.69 184 ILE A CA 1
ATOM 1483 C C . ILE A 1 184 ? 4.591 5.811 -34.685 1.00 84.69 184 ILE A C 1
ATOM 1485 O O . ILE A 1 184 ? 3.855 6.526 -35.368 1.00 84.69 184 ILE A O 1
ATOM 1489 N N . LEU A 1 185 ? 5.797 6.188 -34.270 1.00 91.44 185 LEU A N 1
ATOM 1490 C CA . LEU A 1 185 ? 6.441 7.431 -34.679 1.00 91.44 185 LEU A CA 1
ATOM 1491 C C . LEU A 1 185 ? 7.075 7.273 -36.061 1.00 91.44 185 LEU A C 1
ATOM 1493 O O . LEU A 1 185 ? 7.001 8.178 -36.886 1.00 91.44 185 LEU A O 1
ATOM 1497 N N . GLU A 1 186 ? 7.669 6.107 -36.311 1.00 92.81 186 GLU A N 1
ATOM 1498 C CA . GLU A 1 186 ? 8.305 5.749 -37.574 1.00 92.81 186 GLU A CA 1
ATOM 1499 C C . GLU A 1 186 ? 8.216 4.234 -37.787 1.00 92.81 186 GLU A C 1
ATOM 1501 O O . GLU A 1 186 ? 8.294 3.456 -36.836 1.00 92.81 186 GLU A O 1
ATOM 1506 N N . GLU A 1 187 ? 8.050 3.795 -39.032 1.00 94.19 187 GLU A N 1
ATOM 1507 C CA . GLU A 1 187 ? 8.114 2.381 -39.394 1.00 94.19 187 GLU A CA 1
ATOM 1508 C C . GLU A 1 187 ? 8.940 2.207 -40.671 1.00 94.19 187 GLU A C 1
ATOM 1510 O O . GLU A 1 187 ? 8.669 2.840 -41.691 1.00 94.19 187 GLU A O 1
ATOM 1515 N N . THR A 1 188 ? 9.931 1.318 -40.611 1.00 94.81 188 THR A N 1
ATOM 1516 C CA . THR A 1 188 ? 10.754 0.884 -41.750 1.00 94.81 188 THR A CA 1
ATOM 1517 C C . THR A 1 188 ? 10.560 -0.607 -41.990 1.00 94.81 188 THR A C 1
ATOM 1519 O O . THR A 1 188 ? 9.822 -1.255 -41.253 1.00 94.81 188 THR A O 1
ATOM 1522 N N . ASP A 1 189 ? 11.200 -1.204 -42.999 1.00 94.44 189 ASP A N 1
ATOM 1523 C CA . ASP A 1 189 ? 11.073 -2.649 -43.258 1.00 94.44 189 ASP A CA 1
ATOM 1524 C C . ASP A 1 189 ? 11.495 -3.504 -42.055 1.00 94.44 189 ASP A C 1
ATOM 1526 O O . ASP A 1 189 ? 10.915 -4.566 -41.823 1.00 94.44 189 ASP A O 1
ATOM 1530 N N . ARG A 1 190 ? 12.454 -3.019 -41.254 1.00 96.38 190 ARG A N 1
ATOM 1531 C CA . ARG A 1 190 ? 12.980 -3.733 -40.088 1.00 96.38 190 ARG A CA 1
ATOM 1532 C C . ARG A 1 190 ? 12.395 -3.259 -38.761 1.00 96.38 190 ARG A C 1
ATOM 1534 O O . ARG A 1 190 ? 12.120 -4.106 -37.919 1.00 96.38 190 ARG A O 1
ATOM 1541 N N . TYR A 1 191 ? 12.156 -1.962 -38.567 1.00 97.75 191 TYR A N 1
ATOM 1542 C CA . TYR A 1 191 ? 11.802 -1.437 -37.244 1.00 97.75 191 TYR A CA 1
ATOM 1543 C C . TYR A 1 191 ? 10.418 -0.798 -37.188 1.00 97.75 191 TYR A C 1
ATOM 1545 O O . TYR A 1 191 ? 9.961 -0.193 -38.155 1.00 97.75 191 TYR A O 1
ATOM 1553 N N . LYS A 1 192 ? 9.770 -0.894 -36.023 1.00 97.12 192 LYS A N 1
ATOM 1554 C CA . LYS A 1 192 ? 8.702 0.030 -35.615 1.00 97.12 192 LYS A CA 1
ATOM 1555 C C . LYS A 1 192 ? 9.201 0.844 -34.433 1.00 97.12 192 LYS A C 1
ATOM 1557 O O . LYS A 1 192 ? 9.507 0.271 -33.391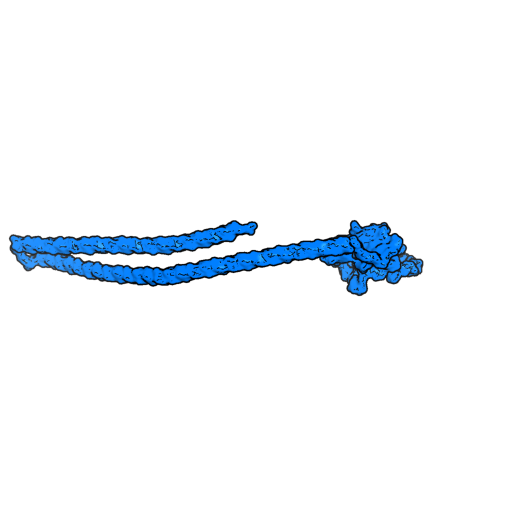 1.00 97.12 192 LYS A O 1
ATOM 1562 N N . ILE A 1 193 ? 9.306 2.153 -34.606 1.00 96.50 193 ILE A N 1
ATOM 1563 C CA . ILE A 1 193 ? 9.771 3.087 -33.587 1.00 96.50 193 ILE A CA 1
ATOM 1564 C C . ILE A 1 193 ? 8.566 3.675 -32.871 1.00 96.50 193 ILE A C 1
ATOM 1566 O O . ILE A 1 193 ? 7.633 4.183 -33.497 1.00 96.50 193 ILE A O 1
ATOM 1570 N N . PHE A 1 194 ? 8.624 3.645 -31.550 1.00 94.94 194 PHE A N 1
ATOM 1571 C CA . PHE A 1 194 ? 7.610 4.179 -30.666 1.00 94.94 194 PHE A CA 1
ATOM 1572 C C . PHE A 1 194 ? 8.185 5.311 -29.807 1.00 94.94 194 PHE A C 1
ATOM 1574 O O . PHE A 1 194 ? 9.345 5.710 -29.968 1.00 94.94 194 PHE A O 1
ATOM 1581 N N . GLU A 1 195 ? 7.375 5.871 -28.908 1.00 92.81 195 GLU A N 1
ATOM 1582 C CA . GLU A 1 195 ? 7.811 6.950 -28.019 1.00 92.81 195 GLU A CA 1
ATOM 1583 C C . GLU A 1 195 ? 8.952 6.500 -27.101 1.00 92.81 195 GLU A C 1
ATOM 1585 O O . GLU A 1 195 ? 10.022 7.117 -27.149 1.00 92.81 195 GLU A O 1
ATOM 1590 N N . SER A 1 196 ? 8.759 5.392 -26.373 1.00 94.00 196 SER A N 1
ATOM 1591 C CA . SER A 1 196 ? 9.702 4.876 -25.367 1.00 94.00 196 SER A CA 1
ATOM 1592 C C . SER A 1 196 ? 10.317 3.520 -25.732 1.00 94.00 196 SER A C 1
ATOM 1594 O O . SER A 1 196 ? 11.201 3.035 -25.028 1.00 94.00 196 SER A O 1
ATOM 1596 N N . THR A 1 197 ? 9.879 2.885 -26.820 1.00 96.31 197 THR A N 1
ATOM 1597 C CA . THR A 1 197 ? 10.396 1.577 -27.255 1.00 96.31 197 THR A CA 1
ATOM 1598 C C . THR A 1 197 ? 10.650 1.526 -28.762 1.00 96.31 197 THR A C 1
ATOM 1600 O O . THR A 1 197 ? 10.308 2.444 -29.513 1.00 96.31 197 THR A O 1
ATOM 1603 N N . PHE A 1 198 ? 11.269 0.447 -29.231 1.00 97.31 198 PHE A N 1
ATOM 1604 C CA . PHE A 1 198 ? 11.242 0.081 -30.645 1.00 97.31 198 PHE A CA 1
ATOM 1605 C C . PHE A 1 198 ? 11.154 -1.439 -30.815 1.00 97.31 198 PHE A C 1
ATOM 1607 O O . PHE A 1 198 ? 11.708 -2.195 -30.022 1.00 97.31 198 PHE A O 1
ATOM 1614 N N . LEU A 1 199 ? 10.451 -1.900 -31.848 1.00 97.31 199 LEU A N 1
ATOM 1615 C CA . LEU A 1 199 ? 10.332 -3.314 -32.211 1.00 97.31 199 LEU A CA 1
ATOM 1616 C C . LEU A 1 199 ? 11.259 -3.631 -33.387 1.00 97.31 199 LEU A C 1
ATOM 1618 O O . LEU A 1 199 ? 11.131 -3.005 -34.439 1.00 97.31 199 LEU A O 1
ATOM 1622 N N . ASP A 1 200 ? 12.128 -4.631 -33.237 1.00 97.81 200 ASP A N 1
ATOM 1623 C CA . ASP A 1 200 ? 12.856 -5.252 -34.349 1.00 97.81 200 ASP A CA 1
ATOM 1624 C C . ASP A 1 200 ? 12.008 -6.388 -34.941 1.00 97.81 200 ASP A C 1
ATOM 1626 O O . ASP A 1 200 ? 11.915 -7.482 -34.385 1.00 97.81 200 ASP A O 1
ATOM 1630 N N . LYS A 1 201 ? 11.395 -6.138 -36.103 1.00 96.94 201 LYS A N 1
ATOM 1631 C CA . LYS A 1 201 ? 10.521 -7.091 -36.808 1.00 96.94 201 LYS A CA 1
ATOM 1632 C C . LYS A 1 201 ? 11.262 -8.321 -37.329 1.00 96.94 201 LYS A C 1
ATOM 1634 O O . LYS A 1 201 ? 10.628 -9.287 -37.735 1.00 96.94 201 LYS A O 1
ATOM 1639 N N . LYS A 1 202 ? 12.597 -8.288 -37.383 1.00 96.69 202 LYS A N 1
ATOM 1640 C CA . LYS A 1 202 ? 13.399 -9.441 -37.807 1.00 96.69 202 LYS A CA 1
ATOM 1641 C C . LYS A 1 202 ? 13.511 -10.489 -36.701 1.00 96.69 202 LYS A C 1
ATOM 1643 O O . LYS A 1 202 ? 13.628 -11.674 -37.005 1.00 96.69 202 LYS A O 1
ATOM 1648 N N . THR A 1 203 ? 13.545 -10.047 -35.448 1.00 96.94 203 THR A N 1
ATOM 1649 C CA . THR A 1 203 ? 13.757 -10.902 -34.272 1.00 96.94 203 THR A CA 1
ATOM 1650 C C . THR A 1 203 ? 12.506 -11.053 -33.413 1.00 96.94 203 THR A C 1
ATOM 1652 O O . THR A 1 203 ? 12.508 -11.890 -32.518 1.00 96.94 203 THR A O 1
ATOM 1655 N N . ASP A 1 204 ? 11.454 -10.276 -33.691 1.00 96.50 204 ASP A N 1
ATOM 1656 C CA . ASP A 1 204 ? 10.251 -10.155 -32.859 1.00 96.50 204 ASP A CA 1
ATOM 1657 C C . ASP A 1 204 ? 10.571 -9.753 -31.407 1.00 96.50 204 ASP A C 1
ATOM 1659 O O . ASP A 1 204 ? 9.855 -10.093 -30.465 1.00 96.50 204 ASP A O 1
ATOM 1663 N N . LEU A 1 205 ? 11.651 -8.983 -31.232 1.00 98.12 205 LEU A N 1
ATOM 1664 C CA . LEU A 1 205 ? 12.092 -8.448 -29.947 1.00 98.12 205 LEU A CA 1
ATOM 1665 C C . LEU A 1 205 ? 11.822 -6.954 -29.862 1.00 98.12 205 LEU A C 1
ATOM 1667 O O . LEU A 1 205 ? 12.117 -6.188 -30.784 1.00 98.12 205 LEU A O 1
ATOM 1671 N N . MET A 1 206 ? 11.307 -6.533 -28.713 1.00 98.00 206 MET A N 1
ATOM 1672 C CA . MET A 1 206 ? 11.078 -5.129 -28.415 1.00 98.00 206 MET A CA 1
ATOM 1673 C C . MET A 1 206 ? 12.111 -4.628 -27.413 1.00 98.00 206 MET A C 1
ATOM 1675 O O . MET A 1 206 ? 12.374 -5.255 -26.388 1.00 98.00 206 MET A O 1
ATOM 1679 N N . TRP A 1 207 ? 12.692 -3.483 -27.731 1.00 98.38 207 TRP A N 1
ATOM 1680 C CA . TRP A 1 207 ? 13.846 -2.918 -27.060 1.00 98.38 207 TRP A CA 1
ATOM 1681 C C . TRP A 1 207 ? 13.484 -1.617 -26.359 1.00 98.38 207 TRP A C 1
ATOM 1683 O O . TRP A 1 207 ? 12.657 -0.829 -26.831 1.00 98.38 207 TRP A O 1
ATOM 1693 N N . GLU A 1 208 ? 14.133 -1.399 -25.222 1.00 97.94 208 GLU A N 1
ATOM 1694 C CA . GLU A 1 208 ? 14.115 -0.130 -24.515 1.00 97.94 208 GLU A CA 1
ATOM 1695 C C . GLU A 1 208 ? 14.773 0.948 -25.385 1.00 97.94 208 GLU A C 1
ATOM 1697 O O . GLU A 1 208 ? 15.865 0.757 -25.926 1.00 97.94 208 GLU A O 1
ATOM 1702 N N . LYS A 1 209 ? 14.123 2.105 -25.495 1.00 96.75 209 LYS A N 1
ATOM 1703 C CA . LYS A 1 209 ? 14.660 3.254 -26.216 1.00 96.75 209 LYS A CA 1
ATOM 1704 C C . LYS A 1 209 ? 15.306 4.218 -25.224 1.00 96.75 209 LYS A C 1
ATOM 1706 O O . LYS A 1 209 ? 14.613 4.863 -24.436 1.00 96.75 209 LYS A O 1
ATOM 1711 N N . LYS A 1 210 ? 16.633 4.348 -25.259 1.00 96.38 210 LYS A N 1
ATOM 1712 C CA . LYS A 1 210 ? 17.330 5.335 -24.426 1.00 96.38 210 LYS A CA 1
ATOM 1713 C C . LYS A 1 210 ? 17.045 6.758 -24.894 1.00 96.38 210 LYS A C 1
ATOM 1715 O O . LYS A 1 210 ? 16.784 7.013 -26.070 1.00 96.38 210 LYS A O 1
ATOM 1720 N N . ASN A 1 211 ? 17.127 7.687 -23.952 1.00 93.19 211 ASN A N 1
ATOM 1721 C CA . ASN A 1 211 ? 16.990 9.120 -24.163 1.00 93.19 211 ASN A CA 1
ATOM 1722 C C . ASN A 1 211 ? 18.189 9.856 -23.524 1.00 93.19 211 ASN A C 1
ATOM 1724 O O . ASN A 1 211 ? 18.966 9.238 -22.795 1.00 93.19 211 ASN A O 1
ATOM 1728 N N . PRO A 1 212 ? 18.363 11.168 -23.762 1.00 92.81 212 PRO A N 1
ATOM 1729 C CA . PRO A 1 212 ? 19.505 11.907 -23.220 1.00 92.81 212 PRO A CA 1
ATOM 1730 C C . PRO A 1 212 ? 19.635 11.894 -21.689 1.00 92.81 212 PRO A C 1
ATOM 1732 O O . PRO A 1 212 ? 20.714 12.176 -21.185 1.00 92.81 212 PRO A O 1
ATOM 1735 N N . GLU A 1 213 ? 18.567 11.586 -20.946 1.00 91.94 213 GLU A N 1
ATOM 1736 C CA . GLU A 1 213 ? 18.594 11.535 -19.480 1.00 91.94 213 GLU A CA 1
ATOM 1737 C C . GLU A 1 213 ? 19.141 10.208 -18.940 1.00 91.94 213 GLU A C 1
ATOM 1739 O O . GLU A 1 213 ? 19.598 10.184 -17.803 1.00 91.94 213 GLU A O 1
ATOM 1744 N N . ASN A 1 214 ? 19.083 9.119 -19.720 1.00 92.69 214 ASN A N 1
ATOM 1745 C CA . ASN A 1 214 ? 19.424 7.769 -19.249 1.00 92.69 214 ASN A CA 1
ATOM 1746 C C . ASN A 1 214 ? 20.360 6.967 -20.173 1.00 92.69 214 ASN A C 1
ATOM 1748 O O . ASN A 1 214 ? 20.706 5.824 -19.865 1.00 92.69 214 ASN A O 1
ATOM 1752 N N . ILE A 1 215 ? 20.753 7.518 -21.326 1.00 94.50 215 ILE A N 1
ATOM 1753 C CA . ILE A 1 215 ? 21.654 6.846 -22.278 1.00 94.50 215 ILE A CA 1
ATOM 1754 C C . ILE A 1 215 ? 23.081 6.710 -21.733 1.00 94.50 215 ILE A C 1
ATOM 1756 O O . ILE A 1 215 ? 23.800 5.802 -22.146 1.00 94.50 215 ILE A O 1
ATOM 1760 N N . GLU A 1 216 ? 23.459 7.584 -20.797 1.00 94.81 216 GLU A N 1
ATOM 1761 C CA . GLU A 1 216 ? 24.760 7.589 -20.121 1.00 94.81 216 GLU A CA 1
ATOM 1762 C C . GLU A 1 216 ? 24.738 6.870 -18.758 1.00 94.81 216 GLU A C 1
ATOM 1764 O O . GLU A 1 216 ? 25.749 6.852 -18.061 1.00 94.81 216 GLU A O 1
ATOM 1769 N N . ASP A 1 217 ? 23.612 6.260 -18.368 1.00 96.31 217 ASP A N 1
ATOM 1770 C CA . ASP A 1 217 ? 23.532 5.514 -17.112 1.00 96.31 217 ASP A CA 1
ATOM 1771 C C . ASP A 1 217 ? 24.387 4.241 -17.184 1.00 96.31 217 ASP A C 1
ATOM 1773 O O . ASP A 1 217 ? 24.181 3.366 -18.037 1.00 96.31 217 ASP A O 1
ATOM 1777 N N . GLU A 1 218 ? 25.320 4.112 -16.243 1.00 97.06 218 GLU A N 1
ATOM 1778 C CA . GLU A 1 218 ? 26.183 2.945 -16.103 1.00 97.06 218 GLU A CA 1
ATOM 1779 C C . GLU A 1 218 ? 25.799 2.105 -14.881 1.00 97.06 218 GLU A C 1
ATOM 1781 O O . GLU A 1 218 ? 25.361 2.609 -13.846 1.00 97.06 218 GLU A O 1
ATOM 1786 N N . PHE A 1 219 ? 25.983 0.795 -15.015 1.00 97.19 219 PHE A N 1
ATOM 1787 C CA . PHE A 1 219 ? 25.632 -0.195 -14.010 1.00 97.19 219 PHE A CA 1
ATOM 1788 C C . PHE A 1 219 ? 26.743 -1.233 -13.900 1.00 97.19 219 PHE A C 1
ATOM 1790 O O . PHE A 1 219 ? 27.315 -1.664 -14.910 1.00 97.19 219 PHE A O 1
ATOM 1797 N N . THR A 1 220 ? 26.991 -1.733 -12.693 1.00 97.38 220 THR A N 1
ATOM 1798 C CA . THR A 1 220 ? 27.657 -3.030 -12.548 1.00 97.38 220 THR A CA 1
ATOM 1799 C C . THR A 1 220 ? 26.779 -4.133 -13.144 1.00 97.38 220 THR A C 1
ATOM 1801 O O . THR A 1 220 ? 25.555 -4.005 -13.258 1.00 97.38 220 THR A O 1
ATOM 1804 N N . TRP A 1 221 ? 27.375 -5.281 -13.474 1.00 96.38 221 TRP A N 1
ATOM 1805 C CA . TRP A 1 221 ? 26.614 -6.394 -14.055 1.00 96.38 221 TRP A CA 1
ATOM 1806 C C . TRP A 1 221 ? 25.494 -6.897 -13.132 1.00 96.38 221 TRP A C 1
ATOM 1808 O O . TRP A 1 221 ? 24.483 -7.404 -13.594 1.00 96.38 221 TRP A O 1
ATOM 1818 N N . LYS A 1 222 ? 25.632 -6.748 -11.811 1.00 95.06 222 LYS A N 1
ATOM 1819 C CA . LYS A 1 222 ? 24.557 -7.104 -10.876 1.00 95.06 222 LYS A CA 1
ATOM 1820 C C . LYS A 1 222 ? 23.422 -6.078 -10.896 1.00 95.06 222 LYS A C 1
ATOM 1822 O O . LYS A 1 222 ? 22.256 -6.451 -10.791 1.00 95.06 222 LYS A O 1
ATOM 1827 N N . GLU A 1 223 ? 23.753 -4.797 -11.008 1.00 97.81 223 GLU A N 1
ATOM 1828 C CA . GLU A 1 223 ? 22.776 -3.706 -10.994 1.00 97.81 223 GLU A CA 1
ATOM 1829 C C . GLU A 1 223 ? 21.914 -3.674 -12.253 1.00 97.81 223 GLU A C 1
ATOM 1831 O O . GLU A 1 223 ? 20.762 -3.257 -12.166 1.00 97.81 223 GLU A O 1
ATOM 1836 N N . VAL A 1 224 ? 22.397 -4.194 -13.387 1.00 97.19 224 VAL A N 1
ATOM 1837 C CA . VAL A 1 224 ? 21.596 -4.252 -14.619 1.00 97.19 224 VAL A CA 1
ATOM 1838 C C . VAL A 1 224 ? 20.331 -5.113 -14.484 1.00 97.19 224 VAL A C 1
ATOM 1840 O O . VAL A 1 224 ? 19.295 -4.796 -15.063 1.00 97.19 224 VAL A O 1
ATOM 1843 N N . PHE A 1 225 ? 20.355 -6.159 -13.654 1.00 97.75 225 PHE A N 1
ATOM 1844 C CA . PHE A 1 225 ? 19.153 -6.948 -13.370 1.00 97.75 225 PHE A CA 1
ATOM 1845 C C . PHE A 1 225 ? 18.169 -6.163 -12.501 1.00 97.75 225 PHE A C 1
ATOM 1847 O O . PHE A 1 225 ? 16.972 -6.163 -12.768 1.00 97.75 225 PHE A O 1
ATOM 1854 N N . SER A 1 226 ? 18.672 -5.421 -11.510 1.00 98.06 226 SER A N 1
ATOM 1855 C CA . SER A 1 226 ? 17.848 -4.496 -10.724 1.00 98.06 226 SER A CA 1
ATOM 1856 C C . SER A 1 226 ? 17.255 -3.381 -11.592 1.00 98.06 226 SER A C 1
ATOM 1858 O O . SER A 1 226 ? 16.143 -2.926 -11.332 1.00 98.06 226 SER A O 1
ATOM 1860 N N . TYR A 1 227 ? 17.977 -2.948 -12.628 1.00 97.88 227 TYR A N 1
ATOM 1861 C CA . TYR A 1 227 ? 17.492 -1.979 -13.604 1.00 97.88 227 TYR A CA 1
ATOM 1862 C C . TYR A 1 227 ? 16.297 -2.523 -14.400 1.00 97.88 227 TYR A C 1
ATOM 1864 O O . TYR A 1 227 ? 15.266 -1.856 -14.469 1.00 97.88 227 TYR A O 1
ATOM 1872 N N . ALA A 1 228 ? 16.378 -3.758 -14.904 1.00 98.06 228 ALA A N 1
ATOM 1873 C CA . ALA A 1 228 ? 15.251 -4.409 -15.576 1.00 98.06 228 ALA A CA 1
ATOM 1874 C C . ALA A 1 228 ? 14.020 -4.536 -14.653 1.00 98.06 228 ALA A C 1
ATOM 1876 O O . ALA A 1 228 ? 12.908 -4.180 -15.044 1.00 98.06 228 ALA A O 1
ATOM 1877 N N . GLU A 1 229 ? 14.216 -4.944 -13.393 1.00 97.94 229 GLU A N 1
ATOM 1878 C CA . GLU A 1 229 ? 13.136 -5.004 -12.393 1.00 97.94 229 GLU A CA 1
ATOM 1879 C C . GLU A 1 229 ? 12.500 -3.631 -12.127 1.00 97.94 229 GLU A C 1
ATOM 1881 O O . GLU A 1 229 ? 11.281 -3.509 -11.975 1.00 97.94 229 GLU A O 1
ATOM 1886 N N . LYS A 1 230 ? 13.308 -2.565 -12.122 1.00 97.25 230 LYS A N 1
ATOM 1887 C CA . LYS A 1 230 ? 12.807 -1.194 -11.998 1.00 97.25 230 LYS A CA 1
ATOM 1888 C C . LYS A 1 230 ? 11.904 -0.832 -13.179 1.00 97.25 230 LYS A C 1
ATOM 1890 O O . LYS A 1 230 ? 10.798 -0.349 -12.931 1.00 97.25 230 LYS A O 1
ATOM 1895 N N . LEU A 1 231 ? 12.314 -1.110 -14.421 1.00 96.81 231 LEU A N 1
ATOM 1896 C CA . LEU A 1 231 ? 11.476 -0.876 -15.608 1.00 96.81 231 LEU A CA 1
ATOM 1897 C C . LEU A 1 231 ? 10.144 -1.630 -15.515 1.00 96.81 231 LEU A C 1
ATOM 1899 O O . LEU A 1 231 ? 9.091 -1.059 -15.809 1.00 96.81 231 LEU A O 1
ATOM 1903 N N . ASN A 1 232 ? 10.178 -2.872 -15.023 1.00 97.00 232 ASN A N 1
ATOM 1904 C CA . ASN A 1 232 ? 8.981 -3.689 -14.825 1.00 97.00 232 ASN A CA 1
ATOM 1905 C C . ASN A 1 232 ? 8.019 -3.080 -13.811 1.00 97.00 232 ASN A C 1
ATOM 1907 O O . ASN A 1 232 ? 6.827 -2.942 -14.087 1.00 97.00 232 ASN A O 1
ATOM 1911 N N . SER A 1 233 ? 8.539 -2.650 -12.660 1.00 94.06 233 SER A N 1
ATOM 1912 C CA . SER A 1 233 ? 7.734 -2.006 -11.618 1.00 94.06 233 SER A CA 1
ATOM 1913 C C . SER A 1 233 ? 7.082 -0.695 -12.079 1.00 94.06 233 SER A C 1
ATOM 1915 O O . SER A 1 233 ? 6.032 -0.310 -11.567 1.00 94.06 233 SER A O 1
ATOM 1917 N N . GLN A 1 234 ? 7.689 -0.023 -13.061 1.00 92.62 234 GLN A N 1
ATOM 1918 C CA . GLN A 1 234 ? 7.227 1.251 -13.609 1.00 92.62 234 GLN A CA 1
ATOM 1919 C C . GLN A 1 234 ? 6.290 1.091 -14.816 1.00 92.62 234 GLN A C 1
ATOM 1921 O O . GLN A 1 234 ? 5.783 2.098 -15.304 1.00 92.62 234 GLN A O 1
ATOM 1926 N N . ASN A 1 235 ? 6.039 -0.138 -15.291 1.00 91.94 235 ASN A N 1
ATOM 1927 C CA . ASN A 1 235 ? 5.368 -0.404 -16.569 1.00 91.94 235 ASN A CA 1
ATOM 1928 C C . ASN A 1 235 ? 5.964 0.432 -17.718 1.00 91.94 235 ASN A C 1
ATOM 1930 O O . ASN A 1 235 ? 5.233 1.078 -18.474 1.00 91.94 235 ASN A O 1
ATOM 1934 N N . TYR A 1 236 ? 7.297 0.477 -17.817 1.00 92.50 236 TYR A N 1
ATOM 1935 C CA . TYR A 1 236 ? 7.987 1.288 -18.821 1.00 92.50 236 TYR A CA 1
ATOM 1936 C C . TYR A 1 236 ? 7.522 0.931 -20.244 1.00 92.50 236 TYR A C 1
ATOM 1938 O O . TYR A 1 236 ? 7.431 -0.248 -20.595 1.00 92.50 236 TYR A O 1
ATOM 1946 N N . GLY A 1 237 ? 7.180 1.944 -21.050 1.00 89.50 237 GLY A N 1
ATOM 1947 C CA . GLY A 1 237 ? 6.602 1.756 -22.390 1.00 89.50 237 GLY A CA 1
ATOM 1948 C C . GLY A 1 237 ? 5.240 1.042 -22.405 1.00 89.50 237 GLY A C 1
ATOM 1949 O O . GLY A 1 237 ? 4.810 0.568 -23.450 1.00 89.50 237 GLY A O 1
ATOM 1950 N N . GLY A 1 238 ? 4.570 0.919 -21.252 1.00 89.94 238 GLY A N 1
ATOM 1951 C CA . GLY A 1 238 ? 3.340 0.140 -21.085 1.00 89.94 238 GLY A CA 1
ATOM 1952 C C . GLY A 1 238 ? 3.563 -1.348 -20.789 1.00 89.94 238 GLY A C 1
ATOM 1953 O O . GLY A 1 238 ? 2.601 -2.117 -20.819 1.00 89.94 238 GLY A O 1
ATOM 1954 N N . TYR A 1 239 ? 4.799 -1.769 -20.499 1.00 92.88 239 TYR A N 1
ATOM 1955 C CA . TYR A 1 239 ? 5.170 -3.181 -20.362 1.00 92.88 239 TYR A CA 1
ATOM 1956 C C . TYR A 1 239 ? 5.906 -3.486 -19.055 1.00 92.88 239 TYR A C 1
ATOM 1958 O O . TYR A 1 239 ? 6.630 -2.645 -18.526 1.00 92.88 239 TYR A O 1
ATOM 1966 N N . SER A 1 240 ? 5.739 -4.713 -18.553 1.00 94.69 240 SER A N 1
ATOM 1967 C CA . SER A 1 240 ? 6.267 -5.171 -17.255 1.00 94.69 240 SER A CA 1
ATOM 1968 C C . SER A 1 240 ? 7.069 -6.477 -17.318 1.00 94.69 240 SER A C 1
ATOM 1970 O O . SER A 1 240 ? 7.231 -7.158 -16.307 1.00 94.69 240 SER A O 1
ATOM 1972 N N . ASN A 1 241 ? 7.571 -6.837 -18.501 1.00 96.50 241 ASN A N 1
ATOM 1973 C CA . ASN A 1 241 ? 8.348 -8.055 -18.755 1.00 96.50 241 ASN A CA 1
ATOM 1974 C C . ASN A 1 241 ? 9.724 -7.784 -19.401 1.00 96.50 241 ASN A C 1
ATOM 1976 O O . ASN A 1 241 ? 10.223 -8.596 -20.179 1.00 96.50 241 ASN A O 1
ATOM 1980 N N . TRP A 1 242 ? 10.331 -6.643 -19.085 1.00 98.31 242 TRP A N 1
ATOM 1981 C CA . TRP A 1 242 ? 11.700 -6.278 -19.431 1.00 98.31 242 TRP A CA 1
ATOM 1982 C C . TRP A 1 242 ? 12.722 -7.197 -18.760 1.00 98.31 242 TRP A C 1
ATOM 1984 O O . TRP A 1 242 ? 12.611 -7.535 -17.579 1.00 98.31 242 TRP A O 1
ATOM 1994 N N . ARG A 1 243 ? 13.752 -7.563 -19.523 1.00 98.50 243 ARG A N 1
ATOM 1995 C CA . ARG A 1 243 ? 14.892 -8.373 -19.092 1.00 98.50 243 ARG A CA 1
ATOM 1996 C C . ARG A 1 243 ? 16.193 -7.850 -19.692 1.00 98.50 243 ARG A C 1
ATOM 1998 O O . ARG A 1 243 ? 16.201 -7.142 -20.699 1.00 98.50 243 ARG A O 1
ATOM 2005 N N . VAL A 1 244 ? 17.308 -8.242 -19.084 1.00 98.38 244 VAL A N 1
ATOM 2006 C CA . VAL A 1 244 ? 18.642 -8.034 -19.661 1.00 98.38 244 VAL A CA 1
ATOM 2007 C C . VAL A 1 244 ? 18.768 -8.924 -20.910 1.00 98.38 244 VAL A C 1
ATOM 2009 O O . VAL A 1 244 ? 18.418 -10.106 -20.831 1.00 98.38 244 VAL A O 1
ATOM 2012 N N . PRO A 1 245 ? 19.222 -8.397 -22.059 1.00 98.50 245 PRO A N 1
ATOM 2013 C CA . PRO A 1 245 ? 19.350 -9.169 -23.286 1.00 98.50 245 PRO A CA 1
ATOM 2014 C C . PRO A 1 245 ? 20.507 -10.162 -23.202 1.00 98.50 245 PRO A C 1
ATOM 2016 O O . PRO A 1 245 ? 21.517 -9.937 -22.531 1.00 98.50 245 PRO A O 1
ATOM 2019 N N . THR A 1 246 ? 20.386 -11.250 -23.947 1.00 98.31 246 THR A N 1
ATOM 2020 C CA . THR A 1 246 ? 21.507 -12.155 -24.201 1.00 98.31 246 THR A CA 1
ATOM 2021 C C . THR A 1 246 ? 22.511 -11.510 -25.160 1.00 98.31 246 THR A C 1
ATOM 2023 O O . THR A 1 246 ? 22.208 -10.585 -25.920 1.00 98.31 246 THR A O 1
ATOM 2026 N N . ARG A 1 247 ? 23.738 -12.024 -25.155 1.00 97.06 247 ARG A N 1
ATOM 2027 C CA . ARG A 1 247 ? 24.819 -11.655 -26.071 1.00 97.06 247 ARG A CA 1
ATOM 2028 C C . ARG A 1 247 ? 24.394 -11.867 -27.520 1.00 97.06 247 ARG A C 1
ATOM 2030 O O . ARG A 1 247 ? 24.713 -11.045 -28.375 1.00 97.06 247 ARG A O 1
ATOM 2037 N N . ASP A 1 248 ? 23.692 -12.962 -27.802 1.00 97.81 248 ASP A N 1
ATOM 2038 C CA . ASP A 1 248 ? 23.217 -13.277 -29.149 1.00 97.81 248 ASP A CA 1
ATOM 2039 C C . ASP A 1 248 ? 22.155 -12.286 -29.625 1.00 97.81 248 ASP A C 1
ATOM 2041 O O . ASP A 1 248 ? 22.250 -11.811 -30.755 1.00 97.81 248 ASP A O 1
ATOM 2045 N N . GLU A 1 249 ? 21.222 -11.893 -28.757 1.00 98.44 249 GLU A N 1
ATOM 2046 C CA . GLU A 1 249 ? 20.213 -10.875 -29.068 1.00 98.44 249 GLU A CA 1
ATOM 2047 C C . GLU A 1 249 ? 20.846 -9.511 -29.345 1.00 98.44 249 GLU A C 1
ATOM 2049 O O . GLU A 1 249 ? 20.551 -8.903 -30.372 1.00 98.44 249 GLU A O 1
ATOM 2054 N N . LEU A 1 250 ? 21.775 -9.051 -28.500 1.00 98.44 250 LEU A N 1
ATOM 2055 C CA . LEU A 1 250 ? 22.486 -7.785 -28.718 1.00 98.44 250 LEU A CA 1
ATOM 2056 C C . LEU A 1 250 ? 23.242 -7.765 -30.052 1.00 98.44 250 LEU A C 1
ATOM 2058 O O . LEU A 1 250 ? 23.212 -6.765 -30.767 1.00 98.44 250 LEU A O 1
ATOM 2062 N N . LYS A 1 251 ? 23.890 -8.876 -30.424 1.00 97.88 251 LYS A N 1
ATOM 2063 C CA . LYS A 1 251 ? 24.581 -8.990 -31.718 1.00 97.88 251 LYS A CA 1
ATOM 2064 C C . LYS A 1 251 ? 23.639 -8.857 -32.906 1.00 97.88 251 LYS A C 1
ATOM 2066 O O . LYS A 1 251 ? 24.088 -8.432 -33.965 1.00 97.88 251 LYS A O 1
ATOM 2071 N N . THR A 1 252 ? 22.357 -9.201 -32.768 1.00 97.88 252 THR A N 1
ATOM 2072 C CA . THR A 1 252 ? 21.410 -9.045 -33.883 1.00 97.88 252 THR A CA 1
ATOM 2073 C C . THR A 1 252 ? 21.206 -7.584 -34.285 1.00 97.88 252 THR A C 1
ATOM 2075 O O . THR A 1 252 ? 20.864 -7.327 -35.440 1.00 97.88 252 THR A O 1
ATOM 2078 N N . LEU A 1 253 ? 21.458 -6.634 -33.377 1.00 97.88 253 LEU A N 1
ATOM 2079 C CA . LEU A 1 253 ? 21.359 -5.198 -33.641 1.00 97.88 253 LEU A CA 1
ATOM 2080 C C . LEU A 1 253 ? 22.537 -4.660 -34.466 1.00 97.88 253 LEU A C 1
ATOM 2082 O O . LEU A 1 253 ? 22.392 -3.629 -35.121 1.00 97.88 253 LEU A O 1
ATOM 2086 N N . LEU A 1 254 ? 23.684 -5.350 -34.465 1.00 98.00 254 LEU A N 1
ATOM 2087 C CA . LEU A 1 254 ? 24.868 -4.923 -35.206 1.00 98.00 254 LEU A CA 1
ATOM 2088 C C . LEU A 1 254 ? 24.659 -5.047 -36.722 1.00 98.00 254 LEU A C 1
ATOM 2090 O O . LEU A 1 254 ? 24.269 -6.103 -37.225 1.00 98.00 254 LEU A O 1
ATOM 2094 N N . THR A 1 255 ? 24.984 -3.988 -37.463 1.00 97.06 255 THR A N 1
ATOM 2095 C CA . THR A 1 255 ? 25.014 -4.015 -38.937 1.00 97.06 255 THR A CA 1
ATOM 2096 C C . THR A 1 255 ? 26.260 -4.713 -39.466 1.00 97.06 255 THR A C 1
ATOM 2098 O O . THR A 1 255 ? 26.211 -5.411 -40.476 1.00 97.06 255 THR A O 1
ATOM 2101 N N . GLU A 1 256 ? 27.373 -4.572 -38.750 1.00 97.25 256 GLU A N 1
ATOM 2102 C CA . GLU A 1 256 ? 28.634 -5.250 -39.016 1.00 97.25 256 GLU A CA 1
ATOM 2103 C C . GLU A 1 256 ? 29.165 -5.830 -37.707 1.00 97.25 256 GLU A C 1
ATOM 2105 O O . GLU A 1 256 ? 29.153 -5.166 -36.672 1.00 97.25 256 GLU A O 1
ATOM 2110 N N . TYR A 1 257 ? 29.653 -7.067 -37.759 1.00 96.38 257 TYR A N 1
ATOM 2111 C CA . TYR A 1 257 ? 30.174 -7.766 -36.592 1.00 96.38 257 TYR A CA 1
ATOM 2112 C C . TYR A 1 257 ? 31.536 -8.376 -36.914 1.00 96.38 257 TYR A C 1
ATOM 2114 O O . TYR A 1 257 ? 31.664 -9.193 -37.828 1.00 96.38 257 TYR A O 1
ATOM 2122 N N . TYR A 1 258 ? 32.552 -7.961 -36.163 1.00 95.00 258 TYR A N 1
ATOM 2123 C CA . TYR A 1 258 ? 33.910 -8.485 -36.250 1.00 95.00 258 TYR A CA 1
ATOM 2124 C C . TYR A 1 258 ? 33.998 -9.904 -35.686 1.00 95.00 258 TYR A C 1
ATOM 2126 O O . TYR A 1 258 ? 34.609 -10.785 -36.290 1.00 95.00 258 TYR A O 1
ATOM 2134 N N . GLY A 1 259 ? 33.379 -10.118 -34.525 1.00 92.69 259 GLY A N 1
ATOM 2135 C CA . GLY A 1 259 ? 33.608 -11.290 -33.694 1.00 92.69 259 GLY A CA 1
ATOM 2136 C C . GLY A 1 259 ? 33.915 -10.912 -32.249 1.00 92.69 259 GLY A C 1
ATOM 2137 O O . GLY A 1 259 ? 33.787 -9.757 -31.835 1.00 92.69 259 GLY A O 1
ATOM 2138 N N . GLU A 1 260 ? 34.364 -11.912 -31.499 1.00 91.19 260 GLU A N 1
ATOM 2139 C CA . GLU A 1 260 ? 34.988 -11.705 -30.196 1.00 91.19 260 GLU A CA 1
ATOM 2140 C C . GLU A 1 260 ? 36.285 -10.916 -30.377 1.00 91.19 260 GLU A C 1
ATOM 2142 O O . GLU A 1 260 ? 37.106 -11.259 -31.226 1.00 91.19 260 GLU A O 1
ATOM 2147 N N . HIS A 1 261 ? 36.458 -9.844 -29.604 1.00 85.69 261 HIS A N 1
ATOM 2148 C CA . HIS A 1 261 ? 37.581 -8.932 -29.777 1.00 85.69 261 HIS A CA 1
ATOM 2149 C C . HIS A 1 261 ? 38.929 -9.641 -29.617 1.00 85.69 261 HIS A C 1
ATOM 2151 O O . HIS A 1 261 ? 39.290 -10.086 -28.524 1.00 85.69 261 HIS A O 1
ATOM 2157 N N . ASP A 1 262 ? 39.705 -9.653 -30.698 1.00 82.25 262 ASP A N 1
ATOM 2158 C CA . ASP A 1 262 ? 41.126 -9.957 -30.691 1.00 82.25 262 ASP A CA 1
ATOM 2159 C C . ASP A 1 262 ? 41.909 -8.705 -31.117 1.00 82.25 262 ASP A C 1
ATOM 2161 O O . ASP A 1 262 ? 41.521 -7.968 -32.022 1.00 82.25 262 ASP A O 1
ATOM 2165 N N . TYR A 1 263 ? 43.013 -8.429 -30.426 1.00 76.44 263 TYR A N 1
ATOM 2166 C CA . TYR A 1 263 ? 43.806 -7.210 -30.629 1.00 76.44 263 TYR A CA 1
ATOM 2167 C C . TYR A 1 263 ? 44.674 -7.247 -31.903 1.00 76.44 263 TYR A C 1
ATOM 2169 O O . TYR A 1 263 ? 45.482 -6.348 -32.111 1.00 76.44 263 TYR A O 1
ATOM 2177 N N . ASN A 1 264 ? 44.570 -8.288 -32.739 1.00 86.38 264 ASN A N 1
ATOM 2178 C CA . ASN A 1 264 ? 45.524 -8.517 -33.828 1.00 86.38 264 ASN A CA 1
ATOM 2179 C C . ASN A 1 264 ? 45.021 -8.020 -35.186 1.00 86.38 264 ASN A C 1
ATOM 2181 O O . ASN A 1 264 ? 45.837 -7.610 -36.013 1.00 86.38 264 ASN A O 1
ATOM 2185 N N . TYR A 1 265 ? 43.708 -8.058 -35.435 1.00 88.94 265 TYR A N 1
ATOM 2186 C CA . TYR A 1 265 ? 43.152 -7.690 -36.745 1.00 88.94 265 TYR A CA 1
ATOM 2187 C C . TYR A 1 265 ? 42.007 -6.680 -36.683 1.00 88.94 265 TYR A C 1
ATOM 2189 O O . TYR A 1 265 ? 41.560 -6.222 -37.742 1.00 88.94 265 TYR A O 1
ATOM 2197 N N . TRP A 1 266 ? 41.576 -6.291 -35.479 1.00 93.94 266 TRP A N 1
ATOM 2198 C CA . TRP A 1 266 ? 40.454 -5.376 -35.309 1.00 93.94 266 TRP A CA 1
ATOM 2199 C C . TRP A 1 266 ? 40.692 -4.024 -35.991 1.00 93.94 266 TRP A C 1
ATOM 2201 O O . TRP A 1 266 ? 39.840 -3.627 -36.773 1.00 93.94 266 TRP A O 1
ATOM 2211 N N . ASP A 1 267 ? 41.855 -3.379 -35.836 1.00 93.19 267 ASP A N 1
ATOM 2212 C CA . ASP A 1 267 ? 42.128 -2.072 -36.470 1.00 93.19 267 ASP A CA 1
ATOM 2213 C C . ASP A 1 267 ? 41.928 -2.111 -37.996 1.00 93.19 267 ASP A C 1
ATOM 2215 O O . ASP A 1 267 ? 41.261 -1.261 -38.588 1.00 93.19 267 ASP A O 1
ATOM 2219 N N . SER A 1 268 ? 42.458 -3.154 -38.651 1.00 94.50 268 SER A N 1
ATOM 2220 C CA . SER A 1 268 ? 42.326 -3.325 -40.103 1.00 94.50 268 SER A CA 1
ATOM 2221 C C . SER A 1 268 ? 40.889 -3.620 -40.523 1.00 94.50 268 SER A C 1
ATOM 2223 O O . SER A 1 268 ? 40.460 -3.198 -41.601 1.00 94.50 268 SER A O 1
ATOM 2225 N N . TRP A 1 269 ? 40.147 -4.375 -39.711 1.00 96.25 269 TRP A N 1
ATOM 2226 C CA . TRP A 1 269 ? 38.731 -4.614 -39.949 1.00 96.25 269 TRP A CA 1
ATOM 2227 C C . TRP A 1 269 ? 37.930 -3.326 -39.755 1.00 96.25 269 TRP A C 1
ATOM 2229 O O . TRP A 1 269 ? 37.177 -2.944 -40.649 1.00 96.25 269 TRP A O 1
ATOM 2239 N N . PHE A 1 270 ? 38.139 -2.617 -38.653 1.00 95.56 270 PHE A N 1
ATOM 2240 C CA . PHE A 1 270 ? 37.441 -1.390 -38.310 1.00 95.56 270 PHE A CA 1
ATOM 2241 C C . PHE A 1 270 ? 37.643 -0.330 -39.390 1.00 95.56 270 PHE A C 1
ATOM 2243 O O . PHE A 1 270 ? 36.668 0.220 -39.891 1.00 95.56 270 PHE A O 1
ATOM 2250 N N . ASP A 1 271 ? 38.872 -0.120 -39.866 1.00 96.50 271 ASP A N 1
ATOM 2251 C CA . ASP A 1 271 ? 39.149 0.827 -40.950 1.00 96.50 271 ASP A CA 1
ATOM 2252 C C . ASP A 1 271 ? 38.384 0.526 -42.245 1.00 96.50 271 ASP A C 1
ATOM 2254 O O . ASP A 1 271 ? 37.990 1.451 -42.961 1.00 96.50 271 ASP A O 1
ATOM 2258 N N . LYS A 1 272 ? 38.136 -0.756 -42.540 1.00 97.00 272 LYS A N 1
ATOM 2259 C CA . LYS A 1 272 ? 37.358 -1.184 -43.713 1.00 97.00 272 LYS A CA 1
ATOM 2260 C C . LYS A 1 272 ? 35.853 -0.990 -43.532 1.00 97.00 272 LYS A C 1
ATOM 2262 O O . LYS A 1 272 ? 35.154 -0.825 -44.530 1.00 97.00 272 LYS A O 1
ATOM 2267 N N . HIS A 1 273 ? 35.355 -1.013 -42.296 1.00 96.62 273 HIS A N 1
ATOM 2268 C CA . HIS A 1 273 ? 33.919 -1.028 -42.004 1.00 96.62 273 HIS A CA 1
ATOM 2269 C C . HIS A 1 273 ? 33.397 0.278 -41.389 1.00 96.62 273 HIS A C 1
ATOM 2271 O O . HIS A 1 273 ? 32.207 0.546 -41.510 1.00 96.62 273 HIS A O 1
ATOM 2277 N N . LYS A 1 274 ? 34.250 1.144 -40.823 1.00 96.06 274 LYS A N 1
ATOM 2278 C CA . LYS A 1 274 ? 33.864 2.361 -40.075 1.00 96.06 274 LYS A CA 1
ATOM 2279 C C . LYS A 1 274 ? 32.948 3.330 -40.827 1.00 96.06 274 LYS A C 1
ATOM 2281 O O . LYS A 1 274 ? 32.210 4.075 -40.191 1.00 96.06 274 LYS A O 1
ATOM 2286 N N . ASN A 1 275 ? 32.972 3.307 -42.162 1.00 96.44 275 ASN A N 1
ATOM 2287 C CA . ASN A 1 275 ? 32.103 4.123 -43.018 1.00 96.44 275 ASN A CA 1
ATOM 2288 C C . ASN A 1 275 ? 30.647 3.624 -43.072 1.00 96.44 275 ASN A C 1
ATOM 2290 O O . ASN A 1 275 ? 29.795 4.320 -43.609 1.00 96.44 275 ASN A O 1
ATOM 2294 N N . LYS A 1 276 ? 30.364 2.423 -42.556 1.00 95.38 276 LYS A N 1
ATOM 2295 C CA . LYS A 1 276 ? 29.016 1.847 -42.453 1.00 95.38 276 LYS A CA 1
ATOM 2296 C C . LYS A 1 276 ? 28.329 2.178 -41.120 1.00 95.38 276 LYS A C 1
ATOM 2298 O O . LYS A 1 276 ? 27.223 1.706 -40.876 1.00 95.38 276 LYS A O 1
ATOM 2303 N N . ARG A 1 277 ? 28.997 2.938 -40.245 1.00 96.94 277 ARG A N 1
ATOM 2304 C CA . ARG A 1 277 ? 28.463 3.338 -38.942 1.00 96.94 277 ARG A CA 1
ATOM 2305 C C . ARG A 1 277 ? 27.472 4.487 -39.085 1.00 96.94 277 ARG A C 1
ATOM 2307 O O . ARG A 1 277 ? 27.715 5.419 -39.847 1.00 96.94 277 ARG A O 1
ATOM 2314 N N . ASN A 1 278 ? 26.417 4.449 -38.283 1.00 96.94 278 ASN A N 1
ATOM 2315 C CA . ASN A 1 278 ? 25.441 5.519 -38.124 1.00 96.94 278 ASN A CA 1
ATOM 2316 C C . ASN A 1 278 ? 25.536 6.049 -36.695 1.00 96.94 278 ASN A C 1
ATOM 2318 O O . ASN A 1 278 ? 25.585 5.259 -35.754 1.00 96.94 278 ASN A O 1
ATOM 2322 N N . ASN A 1 279 ? 25.617 7.373 -36.528 1.00 94.62 279 ASN A N 1
ATOM 2323 C CA . ASN A 1 279 ? 25.860 8.004 -35.222 1.00 94.62 279 ASN A CA 1
ATOM 2324 C C . ASN A 1 279 ? 27.024 7.338 -34.462 1.00 94.62 279 ASN A C 1
ATOM 2326 O O . ASN A 1 279 ? 26.900 6.976 -33.295 1.00 94.62 279 ASN A O 1
ATOM 2330 N N . GLU A 1 280 ? 28.132 7.120 -35.181 1.00 95.69 280 GLU A N 1
ATOM 2331 C CA . GLU A 1 280 ? 29.376 6.505 -34.686 1.00 95.69 280 GLU A CA 1
ATOM 2332 C C . GLU A 1 280 ? 29.272 5.029 -34.257 1.00 95.69 280 GLU A C 1
ATOM 2334 O O . GLU A 1 280 ? 30.275 4.446 -33.858 1.00 95.69 280 GLU A O 1
ATOM 2339 N N . ARG A 1 281 ? 28.117 4.386 -34.471 1.00 96.56 281 ARG A N 1
ATOM 2340 C CA . ARG A 1 281 ? 27.830 2.992 -34.105 1.00 96.56 281 ARG A CA 1
ATOM 2341 C C . ARG A 1 281 ? 27.568 2.108 -35.323 1.00 96.56 281 ARG A C 1
ATOM 2343 O O . ARG A 1 281 ? 26.962 2.537 -36.302 1.00 96.56 281 ARG A O 1
ATOM 2350 N N . PHE A 1 282 ? 27.948 0.838 -35.261 1.00 98.00 282 PHE A N 1
ATOM 2351 C CA . PHE A 1 282 ? 27.547 -0.227 -36.187 1.00 98.00 282 PHE A CA 1
ATOM 2352 C C . PHE A 1 282 ? 26.099 -0.670 -35.942 1.00 98.00 282 PHE A C 1
ATOM 2354 O O . PHE A 1 282 ? 25.822 -1.837 -35.689 1.00 98.00 282 PHE A O 1
ATOM 2361 N N . LEU A 1 283 ? 25.168 0.276 -36.000 1.00 97.69 283 LEU A N 1
ATOM 2362 C CA . LEU A 1 283 ? 23.732 0.066 -35.849 1.00 97.69 283 LEU A CA 1
ATOM 2363 C C . LEU A 1 283 ? 23.009 0.622 -37.072 1.00 97.69 283 LEU A C 1
ATOM 2365 O O . LEU A 1 283 ? 23.532 1.495 -37.770 1.00 97.69 283 LEU A O 1
ATOM 2369 N N . ASP A 1 284 ? 21.794 0.141 -37.317 1.00 97.00 284 ASP A N 1
ATOM 2370 C CA . ASP A 1 284 ? 20.913 0.755 -38.309 1.00 97.00 284 ASP A CA 1
ATOM 2371 C C . ASP A 1 284 ? 20.616 2.213 -37.910 1.00 97.00 284 ASP A C 1
ATOM 2373 O O . ASP A 1 284 ? 20.540 2.552 -36.721 1.00 97.00 284 ASP A O 1
ATOM 2377 N N . ASN A 1 285 ? 20.484 3.097 -38.901 1.00 95.69 285 ASN A N 1
ATOM 2378 C CA . ASN A 1 285 ? 20.373 4.540 -38.675 1.00 95.69 285 ASN A CA 1
ATOM 2379 C C . ASN A 1 285 ? 19.194 4.886 -37.753 1.00 95.69 285 ASN A C 1
ATOM 2381 O O . ASN A 1 285 ? 19.347 5.692 -36.836 1.00 95.69 285 ASN A O 1
ATOM 2385 N N . GLU A 1 286 ? 18.070 4.202 -37.946 1.00 95.88 286 GLU A N 1
ATOM 2386 C CA . GLU A 1 286 ? 16.800 4.365 -37.239 1.00 95.88 286 GLU A CA 1
ATOM 2387 C C . GLU A 1 286 ? 16.918 4.194 -35.721 1.00 95.88 286 GLU A C 1
ATOM 2389 O O . GLU A 1 286 ? 16.221 4.876 -34.972 1.00 95.88 286 GLU A O 1
ATOM 2394 N N . ILE A 1 287 ? 17.803 3.307 -35.255 1.00 96.69 287 ILE A N 1
ATOM 2395 C CA . ILE A 1 287 ? 17.936 2.963 -33.828 1.00 96.69 287 ILE A CA 1
ATOM 2396 C C . ILE A 1 287 ? 19.242 3.452 -33.201 1.00 96.69 287 ILE A C 1
ATOM 2398 O O . ILE A 1 287 ? 19.371 3.471 -31.979 1.00 96.69 287 ILE A O 1
ATOM 2402 N N . SER A 1 288 ? 20.210 3.866 -34.020 1.00 95.88 288 SER A N 1
ATOM 2403 C CA . SER A 1 288 ? 21.572 4.200 -33.584 1.00 95.88 288 SER A CA 1
ATOM 2404 C C . SER A 1 288 ? 21.654 5.300 -32.516 1.00 95.88 288 SER A C 1
ATOM 2406 O O . SER A 1 288 ? 22.583 5.306 -31.716 1.00 95.88 288 SER A O 1
ATOM 2408 N N . GLN A 1 289 ? 20.676 6.207 -32.465 1.00 94.94 289 GLN A N 1
ATOM 2409 C CA . GLN A 1 289 ? 20.605 7.284 -31.468 1.00 94.94 289 GLN A CA 1
ATOM 2410 C C . GLN A 1 289 ? 19.950 6.864 -30.137 1.00 94.94 289 GLN A C 1
ATOM 2412 O O . GLN A 1 289 ? 20.024 7.603 -29.160 1.00 94.94 289 GLN A O 1
ATOM 2417 N N . PHE A 1 290 ? 19.286 5.705 -30.094 1.00 95.94 290 PHE A N 1
ATOM 2418 C CA . PHE A 1 290 ? 18.517 5.230 -28.935 1.00 95.94 290 PHE A CA 1
ATOM 2419 C C . PHE A 1 290 ? 19.253 4.174 -28.113 1.00 95.94 290 PHE A C 1
ATOM 2421 O O . PHE A 1 290 ? 18.679 3.605 -27.185 1.00 95.94 290 PHE A O 1
ATOM 2428 N N . LEU A 1 291 ? 20.497 3.870 -28.474 1.00 96.94 291 LEU A N 1
ATOM 2429 C CA . LEU A 1 291 ? 21.290 2.825 -27.848 1.00 96.94 291 LEU A CA 1
ATOM 2430 C C . LEU A 1 291 ? 22.626 3.392 -27.351 1.00 96.94 291 LEU A C 1
ATOM 2432 O O . LEU A 1 291 ? 23.208 4.277 -27.987 1.00 96.94 291 LEU A O 1
ATOM 2436 N N . PRO A 1 292 ? 23.134 2.889 -26.212 1.00 96.06 292 PRO A N 1
ATOM 2437 C CA . PRO A 1 292 ? 24.444 3.286 -25.706 1.00 96.06 292 PRO A CA 1
ATOM 2438 C C . PRO A 1 292 ? 25.568 2.841 -26.659 1.00 96.06 292 PRO A C 1
ATOM 2440 O O . PRO A 1 292 ? 25.322 2.210 -27.683 1.00 96.06 292 PRO A O 1
ATOM 2443 N N . TYR A 1 293 ? 26.820 3.171 -26.345 1.00 94.94 293 TYR A N 1
ATOM 2444 C CA . TYR A 1 293 ? 27.986 2.752 -27.143 1.00 94.94 293 TYR A CA 1
ATOM 2445 C C . TYR A 1 293 ? 28.273 1.247 -27.032 1.00 94.94 293 TYR A C 1
ATOM 2447 O O . TYR A 1 293 ? 28.807 0.618 -27.939 1.00 94.94 293 TYR A O 1
ATOM 2455 N N . HIS A 1 294 ? 27.911 0.641 -25.905 1.00 96.88 294 HIS A N 1
ATOM 2456 C CA . HIS A 1 294 ? 28.019 -0.791 -25.652 1.00 96.88 294 HIS A CA 1
ATOM 2457 C C . HIS A 1 294 ? 26.963 -1.202 -24.631 1.00 96.88 294 HIS A C 1
ATOM 2459 O O . HIS A 1 294 ? 26.396 -0.342 -23.968 1.00 96.88 294 HIS A O 1
ATOM 2465 N N . SER A 1 295 ? 26.690 -2.493 -24.470 1.00 98.00 295 SER A N 1
ATOM 2466 C CA . SER A 1 295 ? 25.722 -2.942 -23.469 1.00 98.00 295 SER A CA 1
ATOM 2467 C C . SER A 1 295 ? 26.107 -4.247 -22.797 1.00 98.00 295 SER A C 1
ATOM 2469 O O . SER A 1 295 ? 26.619 -5.160 -23.454 1.00 98.00 295 SER A O 1
ATOM 2471 N N . TRP A 1 296 ? 25.847 -4.334 -21.490 1.00 97.94 296 TRP A N 1
ATOM 2472 C CA . TRP A 1 296 ? 25.856 -5.598 -20.762 1.00 97.94 296 TRP A CA 1
ATOM 2473 C C . TRP A 1 296 ? 24.896 -6.608 -21.384 1.00 97.94 296 TRP A C 1
ATOM 2475 O O . TRP A 1 296 ? 23.756 -6.287 -21.709 1.00 97.94 296 TRP A O 1
ATOM 2485 N N . SER A 1 297 ? 25.347 -7.855 -21.454 1.00 97.56 297 SER A N 1
ATOM 2486 C CA . SER A 1 297 ? 24.478 -9.005 -21.681 1.00 97.56 297 SER A CA 1
ATOM 2487 C C . SER A 1 297 ? 24.263 -9.803 -20.396 1.00 97.56 297 SER A C 1
ATOM 2489 O O . SER A 1 297 ? 25.042 -9.709 -19.442 1.00 97.56 297 SER A O 1
ATOM 2491 N N . SER A 1 298 ? 23.251 -10.663 -20.397 1.00 96.75 298 SER A N 1
ATOM 2492 C CA . SER A 1 298 ? 23.015 -11.643 -19.338 1.00 96.75 298 SER A CA 1
ATOM 2493 C C . SER A 1 298 ? 24.025 -12.802 -19.323 1.00 96.75 298 SER A C 1
ATOM 2495 O O . SER A 1 298 ? 23.998 -13.610 -18.396 1.00 96.75 298 SER A O 1
ATOM 2497 N N . ASP A 1 299 ? 24.898 -12.924 -20.329 1.00 94.94 299 ASP A N 1
ATOM 2498 C CA . ASP A 1 299 ? 25.793 -14.073 -20.482 1.00 94.94 299 ASP A CA 1
ATOM 2499 C C . ASP A 1 299 ? 27.090 -13.937 -19.674 1.00 94.94 299 ASP A C 1
ATOM 2501 O O . ASP A 1 299 ? 27.809 -12.933 -19.738 1.00 94.94 299 ASP A O 1
ATOM 2505 N N . ILE A 1 300 ? 27.440 -15.007 -18.960 1.00 90.38 300 ILE A N 1
ATOM 2506 C CA . ILE A 1 300 ? 28.674 -15.111 -18.171 1.00 90.38 300 ILE A CA 1
ATOM 2507 C C . ILE A 1 300 ? 29.874 -15.397 -19.101 1.00 90.38 300 ILE A C 1
ATOM 2509 O O . ILE A 1 300 ? 29.763 -16.101 -20.108 1.00 90.38 300 ILE A O 1
ATOM 2513 N N . GLY A 1 301 ? 31.033 -14.814 -18.780 1.00 79.38 301 GLY A N 1
ATOM 2514 C CA . GLY A 1 301 ? 32.300 -14.986 -19.499 1.00 79.38 301 GLY A CA 1
ATOM 2515 C C . GLY A 1 301 ? 32.878 -16.408 -19.412 1.00 79.38 301 GLY A C 1
ATOM 2516 O O . GLY A 1 301 ? 32.414 -17.235 -18.634 1.00 79.38 301 GLY A O 1
ATOM 2517 N N . LYS A 1 302 ? 33.915 -16.694 -20.215 1.00 65.25 302 LYS A N 1
ATOM 2518 C CA . LYS A 1 302 ? 34.448 -18.059 -20.418 1.00 65.25 302 LYS A CA 1
ATOM 2519 C C . LYS A 1 302 ? 35.240 -18.647 -19.238 1.00 65.25 302 LYS A C 1
ATOM 2521 O O . LYS A 1 302 ? 35.131 -19.847 -19.011 1.00 65.25 302 LYS A O 1
ATOM 2526 N N . ASP A 1 303 ? 36.001 -17.841 -18.488 1.00 63.12 303 ASP A N 1
ATOM 2527 C CA . ASP A 1 303 ? 37.118 -18.392 -17.688 1.00 63.12 303 ASP A CA 1
ATOM 2528 C C . ASP A 1 303 ? 37.038 -18.170 -16.166 1.00 63.12 303 ASP A C 1
ATOM 2530 O O . ASP A 1 303 ? 37.848 -18.710 -15.413 1.00 63.12 303 ASP A O 1
ATOM 2534 N N . ASN A 1 304 ? 36.063 -17.405 -15.673 1.00 60.94 304 ASN A N 1
ATOM 2535 C CA . ASN A 1 304 ? 35.780 -17.242 -14.246 1.00 60.94 304 ASN A CA 1
ATOM 2536 C C . ASN A 1 304 ? 34.435 -16.522 -14.073 1.00 60.94 304 ASN A C 1
ATOM 2538 O O . ASN A 1 304 ? 34.172 -15.531 -14.747 1.00 60.94 304 ASN A O 1
ATOM 2542 N N . ASN A 1 305 ? 33.590 -16.958 -13.136 1.00 68.25 305 ASN A N 1
ATOM 2543 C CA . ASN A 1 305 ? 32.280 -16.344 -12.839 1.00 68.25 305 ASN A CA 1
ATOM 2544 C C . ASN A 1 305 ? 32.336 -14.853 -12.407 1.00 68.25 305 ASN A C 1
ATOM 2546 O O . ASN A 1 305 ? 31.344 -14.323 -11.927 1.00 68.25 305 ASN A O 1
ATOM 2550 N N . SER A 1 306 ? 33.486 -14.187 -12.530 1.00 81.12 306 SER A N 1
ATOM 2551 C CA . SER A 1 306 ? 33.705 -12.760 -12.295 1.00 81.12 306 SER A CA 1
ATOM 2552 C C . SER A 1 306 ? 33.591 -11.893 -13.554 1.00 81.12 306 SER A C 1
ATOM 2554 O O . SER A 1 306 ? 33.687 -10.669 -13.449 1.00 81.12 306 SER A O 1
ATOM 2556 N N . GLY A 1 307 ? 33.440 -12.496 -14.740 1.00 89.56 307 GLY A N 1
ATOM 2557 C CA . GLY A 1 307 ? 33.319 -11.792 -16.017 1.00 89.56 307 GLY A CA 1
ATOM 2558 C C . GLY A 1 307 ? 31.972 -12.019 -16.704 1.00 89.56 307 GLY A C 1
ATOM 2559 O O . GLY A 1 307 ? 31.355 -13.073 -16.564 1.00 89.56 307 GLY A O 1
ATOM 2560 N N . SER A 1 308 ? 31.508 -11.045 -17.481 1.00 94.50 308 SER A N 1
ATOM 2561 C CA . SER A 1 308 ? 30.299 -11.163 -18.311 1.00 94.50 308 SER A CA 1
ATOM 2562 C C . SER A 1 308 ? 30.480 -10.470 -19.653 1.00 94.50 308 SER A C 1
ATOM 2564 O O . SER A 1 308 ? 31.390 -9.654 -19.818 1.00 94.50 308 SER A O 1
ATOM 2566 N N . TRP A 1 309 ? 29.674 -10.853 -20.639 1.00 96.06 309 TRP A N 1
ATOM 2567 C CA . TRP A 1 309 ? 29.814 -10.359 -22.004 1.00 96.06 309 TRP A CA 1
ATOM 2568 C C . TRP A 1 309 ? 29.196 -8.976 -22.175 1.00 96.06 309 TRP A C 1
ATOM 2570 O O . TRP A 1 309 ? 28.108 -8.695 -21.671 1.00 96.06 309 TRP A O 1
ATOM 2580 N N . VAL A 1 310 ? 29.896 -8.142 -22.934 1.00 96.75 310 VAL A N 1
ATOM 2581 C CA . VAL A 1 310 ? 29.451 -6.840 -23.422 1.00 96.75 310 VAL A CA 1
ATOM 2582 C C . VAL A 1 310 ? 29.535 -6.856 -24.941 1.00 96.75 310 VAL A C 1
ATOM 2584 O O . VAL A 1 310 ? 30.546 -7.296 -25.499 1.00 96.75 310 VAL A O 1
ATOM 2587 N N . VAL A 1 311 ? 28.501 -6.348 -25.604 1.00 98.12 311 VAL A N 1
ATOM 2588 C CA . VAL A 1 311 ? 28.520 -6.079 -27.048 1.00 98.12 311 VAL A CA 1
ATOM 2589 C C . VAL A 1 311 ? 28.795 -4.596 -27.249 1.00 98.12 311 VAL A C 1
ATOM 2591 O O . VAL A 1 311 ? 28.121 -3.763 -26.647 1.00 98.12 311 VAL A O 1
ATOM 2594 N N . ASN A 1 312 ? 29.814 -4.270 -28.041 1.00 97.69 312 ASN A N 1
ATOM 2595 C CA . ASN A 1 312 ? 30.231 -2.904 -28.326 1.00 97.69 312 ASN A CA 1
ATOM 2596 C C . ASN A 1 312 ? 29.716 -2.489 -29.707 1.00 97.69 312 ASN A C 1
ATOM 2598 O O . ASN A 1 312 ? 30.118 -3.046 -30.730 1.00 97.69 312 ASN A O 1
ATOM 2602 N N . PHE A 1 313 ? 28.808 -1.521 -29.713 1.00 97.94 313 PHE A N 1
ATOM 2603 C CA . PHE A 1 313 ? 28.168 -1.009 -30.912 1.00 97.94 313 PHE A CA 1
ATOM 2604 C C . PHE A 1 313 ? 29.061 -0.025 -31.668 1.00 97.94 313 PHE A C 1
ATOM 2606 O O . PHE A 1 313 ? 28.996 -0.005 -32.890 1.00 97.94 313 PHE A O 1
ATOM 2613 N N . ASP A 1 314 ? 29.936 0.730 -31.002 1.00 96.25 314 ASP A N 1
ATOM 2614 C CA . ASP A 1 314 ? 30.878 1.648 -31.669 1.00 96.25 314 ASP A CA 1
ATOM 2615 C C . ASP A 1 314 ? 31.921 0.902 -32.498 1.00 96.25 314 ASP A C 1
ATOM 2617 O O . ASP A 1 314 ? 32.287 1.332 -33.600 1.00 96.25 314 ASP A O 1
ATOM 2621 N N . ASP A 1 315 ? 32.363 -0.234 -31.959 1.00 95.69 315 ASP A N 1
ATOM 2622 C CA . ASP A 1 315 ? 33.515 -0.983 -32.449 1.00 95.69 315 ASP A CA 1
ATOM 2623 C C . ASP A 1 315 ? 33.150 -2.291 -33.169 1.00 95.69 315 ASP A C 1
ATOM 2625 O O . ASP A 1 315 ? 34.010 -2.906 -33.804 1.00 95.69 315 ASP A O 1
ATOM 2629 N N . GLY A 1 316 ? 31.890 -2.729 -33.081 1.00 95.75 316 GLY A N 1
ATOM 2630 C CA . GLY A 1 316 ? 31.366 -3.880 -33.822 1.00 95.75 316 GLY A CA 1
ATOM 2631 C C . GLY A 1 316 ? 31.885 -5.235 -33.335 1.00 95.75 316 GLY A C 1
ATOM 2632 O O . GLY A 1 316 ? 31.857 -6.208 -34.086 1.00 95.75 316 GLY A O 1
ATOM 2633 N N . TYR A 1 317 ? 32.373 -5.325 -32.099 1.00 96.81 317 TYR A N 1
ATOM 2634 C CA . TYR A 1 317 ? 32.832 -6.573 -31.484 1.00 96.81 317 TYR A CA 1
ATOM 2635 C C . TYR A 1 317 ? 32.071 -6.868 -30.197 1.00 96.81 317 TYR A C 1
ATOM 2637 O O . TYR A 1 317 ? 31.408 -6.009 -29.617 1.00 96.81 317 TYR A O 1
ATOM 2645 N N . ASP A 1 318 ? 32.240 -8.078 -29.679 1.00 95.50 318 ASP A N 1
ATOM 2646 C CA . ASP A 1 318 ? 31.893 -8.393 -28.301 1.00 95.50 318 ASP A CA 1
ATOM 2647 C C . ASP A 1 318 ? 33.106 -8.862 -27.501 1.00 95.50 318 ASP A C 1
ATOM 2649 O O . ASP A 1 318 ? 34.131 -9.293 -28.024 1.00 95.50 318 ASP A O 1
ATOM 2653 N N . SER A 1 319 ? 33.042 -8.673 -26.191 1.00 93.62 319 SER A N 1
ATOM 2654 C CA . SER A 1 319 ? 34.160 -8.984 -25.308 1.00 93.62 319 SER A CA 1
ATOM 2655 C C . SER A 1 319 ? 33.668 -9.188 -23.888 1.00 93.62 319 SER A C 1
ATOM 2657 O O . SER A 1 319 ? 32.616 -8.678 -23.505 1.00 93.62 319 SER A O 1
ATOM 2659 N N . TRP A 1 320 ? 34.427 -9.923 -23.085 1.00 91.06 320 TRP A N 1
ATOM 2660 C CA . TRP A 1 320 ? 34.114 -10.052 -21.671 1.00 91.06 320 TRP A CA 1
ATOM 2661 C C . TRP A 1 320 ? 34.679 -8.861 -20.880 1.00 91.06 320 TRP A C 1
ATOM 2663 O O . TRP A 1 320 ? 35.694 -8.249 -21.240 1.00 91.06 320 TRP A O 1
ATOM 2673 N N . ARG A 1 321 ? 33.993 -8.502 -19.796 1.00 93.00 321 ARG A N 1
ATOM 2674 C CA . ARG A 1 321 ? 34.371 -7.448 -18.847 1.00 93.00 321 ARG A CA 1
ATOM 2675 C C . ARG A 1 321 ? 34.149 -7.944 -17.424 1.00 93.00 321 ARG A C 1
ATOM 2677 O O . ARG A 1 321 ? 33.283 -8.784 -17.193 1.00 93.00 321 ARG A O 1
ATOM 2684 N N . TYR A 1 322 ? 34.925 -7.430 -16.473 1.00 93.56 322 TYR A N 1
ATOM 2685 C CA . TYR A 1 322 ? 34.717 -7.732 -15.057 1.00 93.56 322 TYR A CA 1
ATOM 2686 C C . TYR A 1 322 ? 33.363 -7.193 -14.594 1.00 93.56 322 TYR A C 1
ATOM 2688 O O . TYR A 1 322 ? 33.051 -6.029 -14.836 1.00 93.56 322 TYR A O 1
ATOM 2696 N N . GLN A 1 323 ? 32.589 -8.026 -13.900 1.00 93.56 323 GLN A N 1
ATOM 2697 C CA . GLN A 1 323 ? 31.233 -7.707 -13.436 1.00 93.56 323 GLN A CA 1
ATOM 2698 C C . GLN A 1 323 ? 31.174 -6.522 -12.461 1.00 93.56 323 GLN A C 1
ATOM 2700 O O . GLN A 1 323 ? 30.110 -5.941 -12.269 1.00 93.56 323 GLN A O 1
ATOM 2705 N N . THR A 1 324 ? 32.305 -6.176 -11.841 1.00 93.31 324 THR A N 1
ATOM 2706 C CA . THR A 1 324 ? 32.446 -5.044 -10.915 1.00 93.31 324 THR A CA 1
ATOM 2707 C C . THR A 1 324 ? 32.678 -3.708 -11.616 1.00 93.31 324 THR A C 1
ATOM 2709 O O . THR A 1 324 ? 32.801 -2.701 -10.933 1.00 93.31 324 THR A O 1
ATOM 2712 N N . GLY A 1 325 ? 32.856 -3.700 -12.939 1.00 93.94 325 GLY A N 1
ATOM 2713 C CA . GLY A 1 325 ? 33.011 -2.468 -13.705 1.00 93.94 325 GLY A CA 1
ATOM 2714 C C . GLY A 1 325 ? 31.660 -1.895 -14.114 1.00 93.94 325 GLY A C 1
ATOM 2715 O O . GLY A 1 325 ? 30.757 -2.652 -14.462 1.00 93.94 325 GLY A O 1
ATOM 2716 N N . ASP A 1 326 ? 31.564 -0.573 -14.136 1.00 96.69 326 ASP A N 1
ATOM 2717 C CA . ASP A 1 326 ? 30.371 0.139 -14.590 1.00 96.69 326 ASP A CA 1
ATOM 2718 C C . ASP A 1 326 ? 30.330 0.168 -16.121 1.00 96.69 326 ASP A C 1
ATOM 2720 O O . ASP A 1 326 ? 31.337 0.445 -16.780 1.00 96.69 326 ASP A O 1
ATOM 2724 N N . ARG A 1 327 ? 29.206 -0.234 -16.714 1.00 96.38 327 ARG A N 1
ATOM 2725 C CA . ARG A 1 327 ? 28.977 -0.221 -18.168 1.00 96.38 327 ARG A CA 1
ATOM 2726 C C . ARG A 1 327 ? 27.511 0.080 -18.447 1.00 96.38 327 ARG A C 1
ATOM 2728 O O . ARG A 1 327 ? 26.655 -0.162 -17.597 1.00 96.38 327 ARG A O 1
ATOM 2735 N N . PHE A 1 328 ? 27.206 0.544 -19.651 1.00 97.88 328 PHE A N 1
ATOM 2736 C CA . PHE A 1 328 ? 25.823 0.827 -20.023 1.00 97.88 328 PHE A CA 1
ATOM 2737 C C . PHE A 1 328 ? 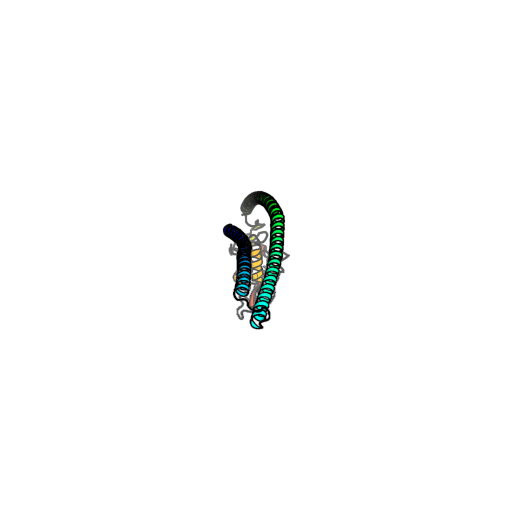24.987 -0.449 -20.177 1.00 97.88 328 PHE A C 1
ATOM 2739 O O . PHE A 1 328 ? 25.493 -1.562 -20.364 1.00 97.88 328 PHE A O 1
ATOM 2746 N N . ALA A 1 329 ? 23.673 -0.263 -20.155 1.00 96.50 329 ALA A N 1
ATOM 2747 C CA . ALA A 1 329 ? 22.691 -1.325 -20.275 1.00 96.50 329 ALA A CA 1
ATOM 2748 C C . ALA A 1 329 ? 21.508 -0.896 -21.140 1.00 96.50 329 ALA A C 1
ATOM 2750 O O . ALA A 1 329 ? 21.079 0.250 -21.072 1.00 96.50 329 ALA A O 1
ATOM 2751 N N . VAL A 1 330 ? 20.952 -1.833 -21.899 1.00 97.94 330 VAL A N 1
ATOM 2752 C CA . VAL A 1 330 ? 19.644 -1.711 -22.547 1.00 97.94 330 VAL A CA 1
ATOM 2753 C C . VAL A 1 330 ? 18.843 -2.963 -22.226 1.00 97.94 330 VAL A C 1
ATOM 2755 O O . VAL A 1 330 ? 19.413 -4.053 -22.190 1.00 97.94 330 VAL A O 1
ATOM 2758 N N . CYS A 1 331 ? 17.547 -2.820 -21.966 1.00 98.31 331 CYS A N 1
ATOM 2759 C CA . CYS A 1 331 ? 16.660 -3.958 -21.750 1.00 98.31 331 CYS A CA 1
ATOM 2760 C C . CYS A 1 331 ? 15.918 -4.366 -23.027 1.00 98.31 331 CYS A C 1
ATOM 2762 O O . CYS A 1 331 ? 15.672 -3.564 -23.931 1.00 98.31 331 CYS A O 1
ATOM 2764 N N . VAL A 1 332 ? 15.527 -5.635 -23.068 1.00 98.56 332 VAL A N 1
ATOM 2765 C CA . VAL A 1 332 ? 14.723 -6.238 -24.132 1.00 98.56 332 VAL A CA 1
ATOM 2766 C C . VAL A 1 332 ? 13.519 -6.942 -23.517 1.00 98.56 332 VAL A C 1
ATOM 2768 O O . VAL A 1 332 ? 13.537 -7.303 -22.339 1.00 98.56 332 VAL A O 1
ATOM 2771 N N . ARG A 1 333 ? 12.470 -7.157 -24.303 1.00 97.25 333 ARG A N 1
ATOM 2772 C CA . ARG A 1 333 ? 11.346 -8.022 -23.949 1.00 97.25 333 ARG A CA 1
ATOM 2773 C C . ARG A 1 333 ? 10.862 -8.821 -25.155 1.00 97.25 333 ARG A C 1
ATOM 2775 O O . ARG A 1 333 ? 10.983 -8.391 -26.303 1.00 97.25 333 ARG A O 1
ATOM 2782 N N . ASP A 1 334 ? 10.246 -9.952 -24.850 1.00 92.88 334 ASP A N 1
ATOM 2783 C CA . ASP A 1 334 ? 9.513 -10.779 -25.806 1.00 92.88 334 ASP A CA 1
ATOM 2784 C C . ASP A 1 334 ? 8.092 -10.215 -25.999 1.00 92.88 334 ASP A C 1
ATOM 2786 O O . ASP A 1 334 ? 7.535 -9.621 -25.062 1.00 92.88 334 ASP A O 1
ATOM 2790 N N . LEU A 1 335 ? 7.523 -10.354 -27.204 1.00 83.50 335 LEU A N 1
ATOM 2791 C CA . LEU A 1 335 ? 6.210 -9.803 -27.586 1.00 83.50 335 LEU A CA 1
ATOM 2792 C C . LEU A 1 335 ? 5.001 -10.470 -26.918 1.00 83.50 335 LEU A C 1
ATOM 2794 O O . LEU A 1 335 ? 4.990 -11.710 -26.763 1.00 83.50 335 LEU A O 1
#

Secondary structure (DSSP, 8-state):
--HHHHHHHHHHHHHHHHHHHHHHHHHHHHHHHHHHHHHHHHHHHHHHHHHHHHHHHHHHHHHHHHHHHTT--TT-HHHHHHHHHHHHHHHHHHHHHHHHHHHHHHHHHHHHHHHHHHHHHHHHHHHHHHHHHHHHHHHHHHHHHHHHHHHHHHHHHHHHHHHHHHHHHHHHHHHHHS-S-S--SEE-SSEEE-SSEEEETTTTEEEE---TTTTT-EE-TTHHHHHHHHHHHTTGGG-S--BPPPHHHHHHTBSS--EE--TTTHHHHHHHHGGG-BTTBSB-TTTTTSS-SEEEEEEEPSS-TTEEEEEETTTTEEEEEETTS-EE---EEE-

Sequence (335 aa):
MSKSVADSLEKFSKNISDSNNKLAQNIENSNSKLLESLLFSINAFATHLESIDEKVSEFAKMVMQKAIDLKINENSEYWQKIFSEMENIAKEFENQKKRIIKLESLLEESRNELEELQKNSNGDSEKLQTRISELENELESLRANQKKLLHEKDEKISELENEISRLNDEVKNCSKSVSNSEPILEETDRYKIFESTFLDKKTDLMWEKKNPENIEDEFTWKEVFSYAEKLNSQNYGGYSNWRVPTRDELKTLLTEYYGEHDYNYWDSWFDKHKNKRNNERFLDNEISQFLPYHSWSSDIGKDNNSGSWVVNFDDGYDSWRYQTGDRFAVCVRDL

pLDDT: mean 77.29, std 17.72, range [40.69, 98.56]

Foldseek 3Di:
DDPVVVVVVVVVVVVVVVVVVVVVVVVVVVVVVVLVVVVVVLVVVVVVLVVVVVVLVVVVVVVVVVCVVVVPDCPDPVNVVVVVVSVVVVVVSVVVVVVSVVVVVVSVVVVVVVVVVVVVVVVVVVVVVVVVVVVVVVVVVVVVVVVVVVVVVVVVVVVVVVVVVVVVVVVVVVVVVVVPQQPQPDDDPQWGDHDQWMAGPVVQKIWGFADPVALPAWDQLVVLQVVQCVCLVVCGSVHNFKDFAAPVVVLVQFQAADEADDPPCLVVVCVVCQVCDAPLFRGDVVRNNRHHQKAWHPAADDDDNQWGKMQGGNRRYIYIDGSRDIDGHMIMGHD